Protein AF-A0A016SMK3-F1 (afdb_monomer_lite)

Foldseek 3Di:
DDDDDPDPPDDDDDDPDVVVVQVVCVVQDDDFDDDPPQWGDDDLWKIKGWDDPPCVVVVVLVVLLPDPVCPPVDWHWDDWDADPNTIITITTDPQSPDPGSLQDKDWDKAFFLADDDPVLPPPFDKDLVLLVVLCVVPVVPDDPVCVVVSIDGPRSSRVSVSVVACCNPPRMGTPGIDHRDPPPPDPDDDDDDDDDPDPDDPPPDDDD

pLDDT: mean 77.63, std 23.67, range [22.92, 97.19]

Secondary structure (DSSP, 8-state):
---------S--S--SSHHHHHHHHHHT----SS-TTSEEE-SSSEEEEEPPSS-HHHHHHHHHHT-GGGTTTSPPEEEEEEETTEEEEEEE-TTTTSS-GGG--EEEEEE-S--S-GGGTT---EEHHHHHHHHHH-SS-S-HHHHHHT-EEHHHHHHHHHHTSTHHHHSEEEEEEE--------SS--------------------

Sequence (208 aa):
MFCFQVSVETMAITALPMDVWL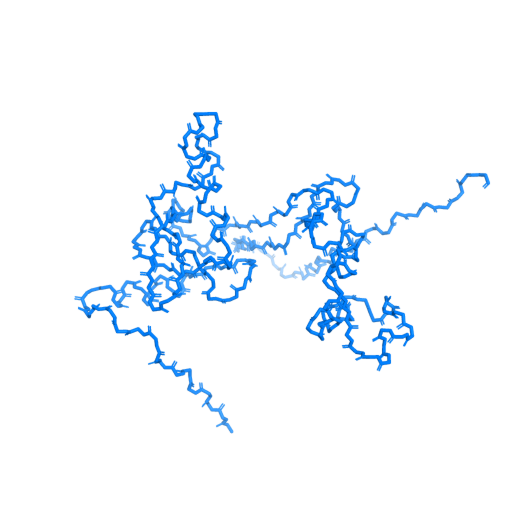KERLKKWVQLSGHEGSIVPASTCTLYKKQAGNCSEARAYEAISRDPYLTGFTPRYFKQLQKNDECFIEIEDLLQQFADPTKTSIMDIKMGTRTFLESEVSNTKRRKDLYDKMTAIDPDEPTPEERACGEITKLRYMQFRERESSSAELGFRIEAAKVSLVYMDFPYSQSSLHYTITPTRSAASHLQ

Structure (mmCIF, N/CA/C/O backbone):
data_AF-A0A016SMK3-F1
#
_entry.id   AF-A0A016SMK3-F1
#
loop_
_atom_site.group_PDB
_atom_site.id
_atom_site.type_symbol
_atom_site.label_atom_id
_atom_site.label_alt_id
_atom_site.label_comp_id
_atom_site.label_asym_id
_atom_site.label_entity_id
_atom_site.label_seq_id
_atom_site.pdbx_PDB_ins_code
_atom_site.Cartn_x
_atom_site.Cartn_y
_atom_site.Cartn_z
_atom_site.occupancy
_atom_site.B_iso_or_equiv
_atom_site.auth_seq_id
_atom_site.auth_comp_id
_atom_site.auth_asym_id
_atom_site.auth_atom_id
_atom_site.pdbx_PDB_model_num
ATOM 1 N N . MET A 1 1 ? 29.221 15.939 14.707 1.00 33.09 1 MET A N 1
ATOM 2 C CA . MET A 1 1 ? 28.063 15.399 15.447 1.00 33.09 1 MET A CA 1
ATOM 3 C C . MET A 1 1 ? 26.862 16.264 15.094 1.00 33.09 1 MET A C 1
ATOM 5 O O . MET A 1 1 ? 26.631 17.274 15.739 1.00 33.09 1 MET A O 1
ATOM 9 N N . PHE A 1 2 ? 26.200 15.957 13.977 1.00 22.92 2 PHE A N 1
ATOM 10 C CA . PHE A 1 2 ? 25.043 16.717 13.503 1.00 22.92 2 PHE A CA 1
ATOM 11 C C . PHE A 1 2 ? 23.780 16.037 14.027 1.00 22.92 2 PHE A C 1
ATOM 13 O O . PHE A 1 2 ? 23.411 14.960 13.571 1.00 22.92 2 PHE A O 1
ATOM 20 N N . CYS A 1 3 ? 23.172 16.650 15.040 1.00 25.22 3 CYS A N 1
ATOM 21 C CA . CYS A 1 3 ? 21.829 16.324 15.495 1.00 25.22 3 CYS A CA 1
ATOM 22 C C . CYS A 1 3 ? 20.857 16.998 14.520 1.00 25.22 3 CYS A C 1
ATOM 24 O O . CYS A 1 3 ? 20.755 18.224 14.504 1.00 25.22 3 CYS A O 1
ATOM 26 N N . PHE A 1 4 ? 20.204 16.221 13.657 1.00 25.12 4 PHE A N 1
ATOM 27 C CA . PHE A 1 4 ? 19.115 16.735 12.832 1.00 25.12 4 PHE A CA 1
ATOM 28 C C . PHE A 1 4 ? 17.903 16.984 13.736 1.00 25.12 4 PHE A C 1
ATOM 30 O O . PHE A 1 4 ? 17.275 16.046 14.224 1.00 25.12 4 PHE A O 1
ATOM 37 N N . GLN A 1 5 ? 17.584 18.258 13.970 1.00 29.47 5 GLN A N 1
ATOM 38 C CA . GLN A 1 5 ? 16.278 18.665 14.479 1.00 29.47 5 GLN A CA 1
ATOM 39 C C . GLN A 1 5 ? 15.223 18.307 13.431 1.00 29.47 5 GLN A C 1
ATOM 41 O O . GLN A 1 5 ? 15.220 18.850 12.328 1.00 29.47 5 GLN A O 1
ATOM 46 N N . VAL A 1 6 ? 14.315 17.399 13.783 1.00 32.62 6 VAL A N 1
ATOM 47 C CA . VAL A 1 6 ? 13.062 17.217 13.048 1.00 32.62 6 VAL A CA 1
ATOM 48 C C . VAL A 1 6 ? 12.222 18.468 13.303 1.00 32.62 6 VAL A C 1
ATOM 50 O O . VAL A 1 6 ? 11.849 18.744 14.444 1.00 32.62 6 VAL A O 1
ATOM 53 N N . SER A 1 7 ? 11.999 19.263 12.255 1.00 29.77 7 SER A N 1
ATOM 54 C CA . SER A 1 7 ? 11.219 20.499 12.326 1.00 29.77 7 SER A CA 1
ATOM 55 C C . SER A 1 7 ? 9.761 20.183 12.660 1.00 29.77 7 SER A C 1
ATOM 57 O O . SER A 1 7 ? 9.084 19.449 11.939 1.00 29.77 7 SER A O 1
ATOM 59 N N . VAL A 1 8 ? 9.291 20.724 13.781 1.00 42.12 8 VAL A N 1
ATOM 60 C CA . VAL A 1 8 ? 7.923 20.589 14.285 1.00 42.12 8 VAL A CA 1
ATOM 61 C C . VAL A 1 8 ? 7.077 21.708 13.677 1.00 42.12 8 VAL A C 1
ATOM 63 O O . VAL A 1 8 ? 6.700 22.649 14.361 1.00 42.12 8 VAL A O 1
ATOM 66 N N . GLU A 1 9 ? 6.785 21.639 12.380 1.00 40.78 9 GLU A N 1
ATOM 67 C CA . GLU A 1 9 ? 5.897 22.607 11.716 1.00 40.78 9 GLU A CA 1
ATOM 68 C C . GLU A 1 9 ? 4.865 21.903 10.828 1.00 40.78 9 GLU A C 1
ATOM 70 O O . GLU A 1 9 ? 4.882 22.004 9.606 1.00 40.78 9 GLU A O 1
ATOM 75 N N . THR A 1 10 ? 3.924 21.173 11.442 1.00 38.66 10 THR A N 1
ATOM 76 C CA . THR A 1 10 ? 2.589 20.956 10.830 1.00 38.66 10 THR A CA 1
ATOM 77 C C . THR A 1 10 ? 1.451 20.668 11.825 1.00 38.66 10 THR A C 1
ATOM 79 O O . THR A 1 10 ? 0.376 20.225 11.424 1.00 38.66 10 THR A O 1
ATOM 82 N N . MET A 1 11 ? 1.603 20.929 13.127 1.00 39.47 11 MET A N 1
ATOM 83 C CA . MET A 1 11 ? 0.539 20.636 14.100 1.00 39.47 11 MET A CA 1
ATOM 84 C C . MET A 1 11 ? 0.185 21.836 14.969 1.00 39.47 11 MET A C 1
ATOM 86 O O . MET A 1 11 ? 0.632 21.965 16.100 1.00 39.47 11 MET A O 1
ATOM 90 N N . ALA A 1 12 ? -0.701 22.680 14.448 1.00 44.03 12 ALA A N 1
ATOM 91 C CA . ALA A 1 12 ? -1.487 23.599 15.259 1.00 44.03 12 ALA A CA 1
ATOM 92 C C . ALA A 1 12 ? -2.958 23.165 15.231 1.00 44.03 12 ALA A C 1
ATOM 94 O O . ALA A 1 12 ? -3.772 23.798 14.571 1.00 44.03 12 ALA A O 1
ATOM 95 N N . ILE A 1 13 ? -3.303 22.063 15.910 1.00 43.50 13 ILE A N 1
ATOM 96 C CA . ILE A 1 13 ? -4.690 21.793 16.322 1.00 43.50 13 ILE A CA 1
ATOM 97 C C . ILE A 1 13 ? -4.683 21.237 17.754 1.00 43.50 13 ILE A C 1
ATOM 99 O O . ILE A 1 13 ? -4.238 20.122 18.000 1.00 43.50 13 ILE A O 1
ATOM 103 N N . THR A 1 14 ? -5.212 22.058 18.667 1.00 36.91 14 THR A N 1
ATOM 104 C CA . THR A 1 14 ? -5.715 21.753 20.023 1.00 36.91 14 THR A CA 1
ATOM 105 C C . THR A 1 14 ? -4.727 21.170 21.038 1.00 36.91 14 THR A C 1
ATOM 107 O O . THR A 1 14 ? -4.454 19.974 21.093 1.00 36.91 14 THR A O 1
ATOM 110 N N . ALA A 1 15 ? -4.253 22.052 21.915 1.00 46.41 15 ALA A N 1
ATOM 111 C CA . ALA A 1 15 ? -3.381 21.745 23.031 1.00 46.41 15 ALA A CA 1
ATOM 112 C C . ALA A 1 15 ? -4.148 21.041 24.181 1.00 46.41 15 ALA A C 1
ATOM 114 O O . ALA A 1 15 ? -5.186 21.528 24.623 1.00 46.41 15 ALA A O 1
ATOM 115 N N . LEU A 1 16 ? -3.553 19.945 24.687 1.00 47.56 16 LEU A N 1
ATOM 116 C CA . LEU A 1 16 ? -3.640 19.437 26.074 1.00 47.56 16 LEU A CA 1
ATOM 117 C C . LEU A 1 16 ? -4.966 18.747 26.483 1.00 47.56 16 LEU A C 1
ATOM 119 O O . LEU A 1 16 ? -5.693 19.297 27.306 1.00 47.56 16 LEU A O 1
ATOM 123 N N . PRO A 1 17 ? -5.340 17.571 25.921 1.00 50.22 17 PRO A N 1
ATOM 124 C CA . PRO A 1 17 ? -4.809 16.250 26.335 1.00 50.22 17 PRO A CA 1
ATOM 125 C C . PRO A 1 17 ? -4.459 15.310 25.161 1.00 50.22 17 PRO A C 1
ATOM 127 O O . PRO A 1 17 ? -3.876 14.243 25.366 1.00 50.22 17 PRO A O 1
ATOM 130 N N . MET A 1 18 ? -4.778 15.713 23.926 1.00 51.66 18 MET A N 1
ATOM 131 C CA . MET A 1 18 ? -4.438 14.958 22.718 1.00 51.66 18 MET A CA 1
ATOM 132 C C . MET A 1 18 ? -2.929 14.863 22.506 1.00 51.66 18 MET A C 1
ATOM 134 O O . MET A 1 18 ? -2.471 13.862 21.986 1.00 51.66 18 MET A O 1
ATOM 138 N N . ASP A 1 19 ? -2.150 15.849 22.950 1.00 63.59 19 ASP A N 1
ATOM 139 C CA . ASP A 1 19 ? -0.714 15.904 22.664 1.00 63.59 19 ASP A CA 1
ATOM 140 C C . ASP A 1 19 ? 0.086 14.810 23.404 1.00 63.59 19 ASP A C 1
ATOM 142 O O . ASP A 1 19 ? 0.967 14.176 22.829 1.00 63.59 19 ASP A O 1
ATOM 146 N N . VAL A 1 20 ? -0.267 14.501 24.660 1.00 69.00 20 VAL A N 1
ATOM 147 C CA . VAL A 1 20 ? 0.368 13.402 25.416 1.00 69.00 20 VAL A CA 1
ATOM 148 C C . VAL A 1 20 ? -0.069 12.047 24.865 1.00 69.00 20 VAL A C 1
ATOM 150 O O . VAL A 1 20 ? 0.771 11.184 24.612 1.00 69.00 20 VAL A O 1
ATOM 153 N N . TRP A 1 21 ? -1.373 11.871 24.627 1.00 76.12 21 TRP A N 1
ATOM 154 C CA . TRP A 1 21 ? -1.904 10.643 24.036 1.00 76.12 21 TRP A CA 1
ATOM 155 C C . TRP A 1 21 ? -1.310 10.379 22.647 1.00 76.12 21 TRP A C 1
ATOM 157 O O . TRP A 1 21 ? -0.865 9.268 22.372 1.00 76.12 21 TRP A O 1
ATOM 167 N N . LEU A 1 22 ? -1.244 11.402 21.795 1.00 73.69 22 LEU A N 1
ATOM 168 C CA . LEU A 1 22 ? -0.712 11.305 20.441 1.00 73.69 22 LEU A CA 1
ATOM 169 C C . LEU A 1 22 ? 0.778 10.970 20.474 1.00 73.69 22 LEU A C 1
ATOM 171 O O . LEU A 1 22 ? 1.206 10.084 19.743 1.00 73.69 22 LEU A O 1
ATOM 175 N N . LYS A 1 23 ? 1.559 11.591 21.368 1.00 72.94 23 LYS A N 1
ATOM 176 C CA . LYS A 1 23 ? 2.973 11.237 21.578 1.00 72.94 23 LYS A CA 1
ATOM 177 C C . LYS A 1 23 ? 3.139 9.765 21.963 1.00 72.94 23 LYS A C 1
ATOM 179 O O . LYS A 1 23 ? 3.961 9.076 21.366 1.00 72.94 23 LYS A O 1
ATOM 184 N N . GLU A 1 24 ? 2.345 9.253 22.901 1.00 74.94 24 GLU A N 1
ATOM 185 C CA . GLU A 1 24 ? 2.386 7.833 23.286 1.00 74.94 24 GLU A CA 1
ATOM 186 C C . GLU A 1 24 ? 1.902 6.897 22.167 1.00 74.94 24 GLU A C 1
ATOM 188 O O . GLU A 1 24 ? 2.479 5.827 21.948 1.00 74.94 24 GLU A O 1
ATOM 193 N N . ARG A 1 25 ? 0.880 7.300 21.407 1.00 74.44 25 ARG A N 1
ATOM 194 C CA . ARG A 1 25 ? 0.358 6.529 20.271 1.00 74.44 25 ARG A CA 1
ATOM 195 C C . ARG A 1 25 ? 1.360 6.468 19.123 1.00 74.44 25 ARG A C 1
ATOM 197 O O . ARG A 1 25 ? 1.502 5.399 18.530 1.00 74.44 25 ARG A O 1
ATOM 204 N N . LEU A 1 26 ? 2.058 7.571 18.845 1.00 74.88 26 LEU A N 1
ATOM 205 C CA . LEU A 1 26 ? 3.106 7.669 17.828 1.00 74.88 26 LEU A CA 1
ATOM 206 C C . LEU A 1 26 ? 4.330 6.819 18.188 1.00 74.88 26 LEU A C 1
ATOM 208 O O . LEU A 1 26 ? 4.891 6.179 17.306 1.00 74.88 26 LEU A O 1
ATOM 212 N N . LYS A 1 27 ? 4.691 6.702 19.474 1.00 73.31 27 LYS A N 1
ATOM 213 C CA . LYS A 1 27 ? 5.752 5.772 19.920 1.00 73.31 27 LYS A CA 1
ATOM 214 C C . LYS A 1 27 ? 5.438 4.308 19.603 1.00 73.31 27 LYS A C 1
ATOM 216 O O . LYS A 1 27 ? 6.346 3.522 19.358 1.00 73.31 27 LYS A O 1
ATOM 221 N N . LYS A 1 28 ? 4.156 3.934 19.634 1.00 72.44 28 LYS A N 1
ATOM 222 C CA . LYS A 1 28 ? 3.668 2.577 19.332 1.00 72.44 28 LYS A CA 1
ATOM 223 C C . LYS A 1 28 ? 3.138 2.446 17.902 1.00 72.44 28 LYS A C 1
ATOM 225 O O . LYS A 1 28 ? 2.517 1.435 17.572 1.00 72.44 28 LYS A O 1
ATOM 230 N N . TRP A 1 29 ? 3.306 3.479 17.077 1.00 76.62 29 TRP A N 1
ATOM 231 C CA . TRP A 1 29 ? 2.776 3.507 15.723 1.00 76.62 29 TRP A CA 1
ATOM 232 C C . TRP A 1 29 ? 3.522 2.518 14.839 1.00 76.62 29 TRP A C 1
ATOM 234 O O . TRP A 1 29 ? 4.744 2.400 14.895 1.00 76.62 29 TRP A O 1
ATOM 244 N N . VAL A 1 30 ? 2.763 1.796 14.023 1.00 77.06 30 VAL A N 1
ATOM 245 C CA . VAL A 1 30 ? 3.305 0.854 13.054 1.00 77.06 30 VAL A CA 1
ATOM 246 C C . VAL A 1 30 ? 2.585 1.101 11.745 1.00 77.06 30 VAL A C 1
ATOM 248 O O . VAL A 1 30 ? 1.371 0.945 11.660 1.00 77.06 30 VAL A O 1
ATOM 251 N N . GLN A 1 31 ? 3.354 1.450 10.724 1.00 83.12 31 GLN A N 1
ATOM 252 C CA . GLN A 1 31 ? 2.913 1.455 9.342 1.00 83.12 31 GLN A CA 1
ATOM 253 C C . GLN A 1 31 ? 3.845 0.510 8.586 1.00 83.12 31 GLN A C 1
ATOM 255 O O . GLN A 1 31 ? 5.041 0.769 8.493 1.00 83.12 31 GLN A O 1
ATOM 260 N N . LEU A 1 32 ? 3.311 -0.617 8.111 1.00 82.12 32 LEU A N 1
ATOM 261 C CA . LEU A 1 32 ? 4.122 -1.630 7.431 1.00 82.12 32 LEU A CA 1
ATOM 262 C C . LEU A 1 32 ? 4.440 -1.262 5.983 1.00 82.12 32 LEU A C 1
ATOM 264 O O . LEU A 1 32 ? 5.518 -1.573 5.489 1.00 82.12 32 LEU A O 1
ATOM 268 N N . SER A 1 33 ? 3.482 -0.637 5.301 1.00 81.62 33 SER A N 1
ATOM 269 C CA . SER A 1 33 ? 3.550 -0.352 3.874 1.00 81.62 33 SER A CA 1
ATOM 270 C C . SER A 1 33 ? 2.970 1.030 3.554 1.00 81.62 33 SER A C 1
ATOM 272 O O . SER A 1 33 ? 2.419 1.729 4.411 1.00 81.62 33 SER A O 1
ATOM 274 N N . GLY A 1 34 ? 3.090 1.433 2.291 1.00 80.81 34 GLY A N 1
ATOM 275 C CA . GLY A 1 34 ? 2.617 2.726 1.812 1.00 80.81 34 GLY A CA 1
ATOM 276 C C . GLY A 1 34 ? 3.617 3.855 2.052 1.00 80.81 34 GLY A C 1
ATOM 277 O O . GLY A 1 34 ? 4.728 3.652 2.534 1.00 80.81 34 GLY A O 1
ATOM 278 N N . HIS A 1 35 ? 3.229 5.063 1.654 1.00 77.44 35 HIS A N 1
ATOM 279 C CA . HIS A 1 35 ? 4.084 6.235 1.801 1.00 77.44 35 HIS A CA 1
ATOM 280 C C . HIS A 1 35 ? 4.083 6.728 3.248 1.00 77.44 35 HIS A C 1
ATOM 282 O O . HIS A 1 35 ? 3.029 6.794 3.889 1.00 77.44 35 HIS A O 1
ATOM 288 N N . GLU A 1 36 ? 5.258 7.089 3.752 1.00 75.56 36 GLU A N 1
ATOM 289 C CA . GLU A 1 36 ? 5.404 7.690 5.073 1.00 75.56 36 GLU A CA 1
ATOM 290 C C . GLU A 1 36 ? 4.538 8.955 5.192 1.00 75.56 36 GLU A C 1
ATOM 292 O O . GLU A 1 36 ? 4.397 9.722 4.237 1.00 75.56 36 GLU A O 1
ATOM 297 N N . GLY A 1 37 ? 3.884 9.127 6.342 1.00 79.06 37 GLY A N 1
ATOM 298 C CA . GLY A 1 37 ? 2.991 10.262 6.600 1.00 79.06 37 GLY A CA 1
ATOM 299 C C . GLY A 1 37 ? 1.643 10.214 5.869 1.00 79.06 37 GLY A C 1
ATOM 300 O O . GLY A 1 37 ? 0.852 11.146 5.998 1.00 79.06 37 GLY A O 1
ATOM 301 N N . SER A 1 38 ? 1.338 9.147 5.118 1.00 84.88 38 SER A N 1
ATOM 302 C CA . SER A 1 38 ? 0.029 9.002 4.458 1.00 84.88 38 SER A CA 1
ATOM 303 C C . SER A 1 38 ? -1.097 8.594 5.407 1.00 84.88 38 SER A C 1
ATOM 305 O O . SER A 1 38 ? -2.263 8.799 5.078 1.00 84.88 38 SER A O 1
ATOM 307 N N . ILE A 1 39 ? -0.777 8.037 6.575 1.00 88.69 39 ILE A N 1
ATOM 308 C CA . ILE A 1 39 ? -1.749 7.656 7.599 1.00 88.69 39 ILE A CA 1
ATOM 309 C C . ILE A 1 39 ? -1.316 8.283 8.918 1.00 88.69 39 ILE A C 1
ATOM 311 O O . ILE A 1 39 ? -0.165 8.135 9.328 1.00 88.69 39 ILE A O 1
ATOM 315 N N . VAL A 1 40 ? -2.237 8.973 9.584 1.00 87.00 40 VAL A N 1
ATOM 316 C CA . VAL A 1 40 ? -1.997 9.618 10.877 1.00 87.00 40 VAL A CA 1
ATOM 317 C C . VAL A 1 40 ? -3.121 9.286 11.862 1.00 87.00 40 VAL A C 1
ATOM 319 O O . VAL A 1 40 ? -4.278 9.187 11.449 1.00 87.00 40 VAL A O 1
ATOM 322 N N . PRO A 1 41 ? -2.829 9.119 13.163 1.00 88.00 41 PRO A N 1
ATOM 323 C CA . PRO A 1 41 ? -3.871 8.949 14.172 1.00 88.00 41 PRO A CA 1
ATOM 324 C C . PRO A 1 41 ? -4.816 10.157 14.213 1.00 88.00 41 PRO A C 1
ATOM 326 O O . PRO A 1 41 ? -4.359 11.301 14.239 1.00 88.00 41 PRO A O 1
ATOM 329 N N . ALA A 1 42 ? -6.125 9.901 14.235 1.00 87.75 42 ALA A N 1
ATOM 330 C CA . ALA A 1 42 ? -7.162 10.930 14.336 1.00 87.75 42 ALA A CA 1
ATOM 331 C C . ALA A 1 42 ? -7.789 10.971 15.734 1.00 87.75 42 ALA A C 1
ATOM 333 O O . ALA A 1 42 ? -7.988 12.045 16.300 1.00 87.75 42 ALA A O 1
ATOM 334 N N . SER A 1 43 ? -8.073 9.798 16.300 1.00 86.38 43 SER A N 1
ATOM 335 C CA . SER A 1 43 ? -8.609 9.619 17.650 1.00 86.38 43 SER A CA 1
ATOM 336 C C . SER A 1 43 ? -8.106 8.306 18.256 1.00 86.38 43 SER A C 1
ATOM 338 O O . SER A 1 43 ? -7.325 7.585 17.635 1.00 86.38 43 SER A O 1
ATOM 340 N N . THR A 1 44 ? -8.584 7.953 19.453 1.00 81.44 44 THR A N 1
ATOM 341 C CA . THR A 1 44 ? -8.309 6.648 20.079 1.00 81.44 44 THR A CA 1
ATOM 342 C C . THR A 1 44 ? -8.727 5.459 19.219 1.00 81.44 44 THR A C 1
ATOM 344 O O . THR A 1 44 ? -8.168 4.382 19.400 1.00 81.44 44 THR A O 1
ATOM 347 N N . CYS A 1 45 ? -9.687 5.656 18.309 1.00 87.25 45 CYS A N 1
ATOM 348 C CA . CYS A 1 45 ? -10.309 4.584 17.536 1.00 87.25 45 CYS A CA 1
ATOM 349 C C . CYS A 1 45 ? -10.236 4.769 16.018 1.00 87.25 45 CYS A C 1
ATOM 351 O O . CYS A 1 45 ? -10.688 3.897 15.273 1.00 87.25 45 CYS A O 1
ATOM 353 N N . THR A 1 46 ? -9.730 5.909 15.546 1.00 92.62 46 THR A N 1
ATOM 354 C CA . THR A 1 46 ? -9.785 6.278 14.128 1.00 92.62 46 THR A CA 1
ATOM 355 C C . THR A 1 46 ? -8.467 6.845 13.623 1.00 92.62 46 THR A C 1
ATOM 357 O O . THR A 1 46 ? -7.667 7.421 14.368 1.00 92.62 46 THR A O 1
ATOM 360 N N . LEU A 1 47 ? -8.258 6.685 12.321 1.00 93.25 47 LEU A N 1
ATOM 361 C CA . LEU A 1 47 ? -7.091 7.126 11.570 1.00 93.25 47 LEU A CA 1
ATOM 362 C C . LEU A 1 47 ? -7.536 8.041 10.433 1.00 93.25 47 LEU A C 1
ATOM 364 O O . LEU A 1 47 ? -8.544 7.776 9.777 1.00 93.25 47 LEU A O 1
ATOM 368 N N . TYR A 1 48 ? -6.742 9.069 10.146 1.00 92.62 48 TYR A N 1
ATOM 369 C CA . TYR A 1 48 ? -6.834 9.803 8.894 1.00 92.62 48 TYR A CA 1
ATOM 370 C C . TYR A 1 48 ? -5.878 9.204 7.880 1.00 92.62 48 TYR A C 1
ATOM 372 O O . TYR A 1 48 ? -4.666 9.180 8.089 1.00 92.62 48 TYR A O 1
ATOM 380 N N . LYS A 1 49 ? -6.425 8.765 6.750 1.00 92.75 49 LYS A N 1
ATOM 381 C CA . LYS A 1 49 ? -5.652 8.350 5.585 1.00 92.75 49 LYS A CA 1
ATOM 382 C C . LYS A 1 49 ? -5.743 9.420 4.508 1.00 92.75 49 LYS A C 1
ATOM 384 O O . LYS A 1 49 ? -6.833 9.758 4.049 1.00 92.75 49 LYS A O 1
ATOM 389 N N . LYS A 1 50 ? -4.593 9.956 4.115 1.00 91.38 50 LYS A N 1
ATOM 390 C CA . LYS A 1 50 ? -4.456 10.931 3.037 1.00 91.38 50 LYS A CA 1
ATOM 391 C C . LYS A 1 50 ? -4.799 10.282 1.706 1.00 91.38 50 LYS A C 1
ATOM 393 O O . LYS A 1 50 ? -4.308 9.203 1.381 1.00 91.38 50 LYS A O 1
ATOM 398 N N . GLN A 1 51 ? -5.612 10.968 0.920 1.00 88.06 51 GLN A N 1
ATOM 399 C CA . GLN A 1 51 ? -5.989 10.517 -0.406 1.00 88.06 51 GLN A CA 1
ATOM 400 C C . GLN A 1 51 ? -4.999 11.006 -1.455 1.00 88.06 51 GLN A C 1
ATOM 402 O O . GLN A 1 51 ? -4.581 12.163 -1.457 1.00 88.06 51 GLN A O 1
ATOM 407 N N . ALA A 1 52 ? -4.668 10.127 -2.396 1.00 75.50 52 ALA A N 1
ATOM 408 C CA . ALA A 1 52 ? -3.935 10.507 -3.591 1.00 75.50 52 ALA A CA 1
ATOM 409 C C . ALA A 1 52 ? -4.919 10.921 -4.699 1.00 75.50 52 ALA A C 1
ATOM 411 O O . ALA A 1 52 ? -5.711 10.109 -5.176 1.00 75.50 52 ALA A O 1
ATOM 412 N N . GLY A 1 53 ? -4.852 12.180 -5.139 1.00 72.88 53 GLY A N 1
ATOM 413 C CA . GLY A 1 53 ? -5.553 12.661 -6.333 1.00 72.88 53 GLY A CA 1
ATOM 414 C C . GLY A 1 53 ? -7.086 12.588 -6.262 1.00 72.88 53 GLY A C 1
ATOM 415 O O . GLY A 1 53 ? -7.708 13.159 -5.372 1.00 72.88 53 GLY A O 1
ATOM 416 N N . ASN A 1 54 ? -7.701 11.915 -7.243 1.00 68.69 54 ASN A N 1
ATOM 417 C CA . ASN A 1 54 ? -9.127 11.977 -7.620 1.00 68.69 54 ASN A CA 1
ATOM 418 C C . ASN A 1 54 ? -10.151 11.394 -6.613 1.00 68.69 54 ASN A C 1
ATOM 420 O O . ASN A 1 54 ? -11.266 11.029 -7.012 1.00 68.69 54 ASN A O 1
ATOM 424 N N . CYS A 1 55 ? -9.780 11.264 -5.336 1.00 71.00 55 CYS A N 1
ATOM 425 C CA . CYS A 1 55 ? -10.638 10.798 -4.241 1.00 71.00 55 CYS A CA 1
ATOM 426 C C . CYS A 1 55 ? -11.330 9.445 -4.520 1.00 71.00 55 CYS A C 1
ATOM 428 O O . CYS A 1 55 ? -12.409 9.167 -3.998 1.00 71.00 55 CYS A O 1
ATOM 430 N N . SER A 1 56 ? -10.747 8.602 -5.381 1.00 83.88 56 SER A N 1
ATOM 431 C CA . SER A 1 56 ? -11.311 7.290 -5.741 1.00 83.88 56 SER A CA 1
ATOM 432 C C . SER A 1 56 ? -11.431 6.364 -4.532 1.00 83.88 56 SER A C 1
ATOM 434 O O . SER A 1 56 ? -12.393 5.609 -4.430 1.00 83.88 56 SER A O 1
ATOM 436 N N . GLU A 1 57 ? -10.510 6.485 -3.577 1.00 91.56 57 GLU A N 1
ATOM 437 C CA . GLU A 1 57 ? -10.514 5.679 -2.361 1.00 91.56 57 GLU A CA 1
ATOM 438 C C . GLU A 1 57 ? -11.723 5.968 -1.451 1.00 91.56 57 GLU A C 1
ATOM 440 O O . GLU A 1 57 ? -12.348 5.024 -0.984 1.00 91.56 57 GLU A O 1
ATOM 445 N N . ALA A 1 58 ? -12.125 7.233 -1.251 1.00 92.44 58 ALA A N 1
ATOM 446 C CA . ALA A 1 58 ? -13.328 7.553 -0.457 1.00 92.44 58 ALA A CA 1
ATOM 447 C C . ALA A 1 58 ? -14.574 6.909 -1.057 1.00 92.44 58 ALA A C 1
ATOM 449 O O . ALA A 1 58 ? -15.346 6.285 -0.339 1.00 92.44 58 ALA A O 1
ATOM 450 N N . ARG A 1 59 ? -14.735 7.030 -2.380 1.00 92.88 59 ARG A N 1
ATOM 451 C CA . ARG A 1 59 ? -15.870 6.440 -3.096 1.00 92.88 59 ARG A CA 1
ATOM 452 C C . ARG A 1 59 ? -15.893 4.919 -2.961 1.00 92.88 59 ARG A C 1
ATOM 454 O O . ARG A 1 59 ? -16.963 4.348 -2.788 1.00 92.88 59 ARG A O 1
ATOM 461 N N . ALA A 1 60 ? -14.728 4.272 -3.004 1.00 93.81 60 ALA A N 1
ATOM 462 C CA . ALA A 1 60 ? -14.625 2.836 -2.775 1.00 93.81 60 ALA A CA 1
ATOM 463 C C . ALA A 1 60 ? -15.056 2.461 -1.348 1.00 93.81 60 ALA A C 1
ATOM 465 O O . ALA A 1 60 ? -15.901 1.588 -1.186 1.00 93.81 60 ALA A O 1
ATOM 466 N N . TYR A 1 61 ? -14.548 3.154 -0.326 1.00 94.88 61 TYR A N 1
ATOM 467 C CA . TYR A 1 61 ? -14.940 2.909 1.066 1.00 94.88 61 TYR A CA 1
ATOM 468 C C . TYR A 1 61 ? -16.427 3.169 1.329 1.00 94.88 61 TYR A C 1
ATOM 470 O O . TYR A 1 61 ? -17.050 2.415 2.070 1.00 94.88 61 TYR A O 1
ATOM 478 N N . GLU A 1 62 ? -17.004 4.202 0.716 1.00 94.06 62 GLU A N 1
ATOM 479 C CA . GLU A 1 62 ? -18.432 4.501 0.823 1.00 94.06 62 GLU A CA 1
ATOM 480 C C . GLU A 1 62 ? -19.303 3.432 0.148 1.00 94.06 62 GLU A C 1
ATOM 482 O O . GLU A 1 62 ? -20.366 3.088 0.660 1.00 94.06 62 GLU A O 1
ATOM 487 N N . ALA A 1 63 ? -18.868 2.883 -0.988 1.00 95.19 63 ALA A N 1
ATOM 488 C CA . ALA A 1 63 ? -19.570 1.778 -1.635 1.00 95.19 63 ALA A CA 1
ATOM 489 C C . ALA A 1 63 ? -19.468 0.487 -0.807 1.00 95.19 63 ALA A C 1
ATOM 491 O O . ALA A 1 63 ? -20.478 -0.171 -0.572 1.00 95.19 63 ALA A O 1
ATOM 492 N N . ILE A 1 64 ? -18.267 0.166 -0.316 1.00 95.69 64 ILE A N 1
ATOM 493 C CA . ILE A 1 64 ? -17.998 -1.012 0.518 1.00 95.69 64 ILE A CA 1
ATOM 494 C C . ILE A 1 64 ? -18.797 -0.959 1.823 1.00 95.69 64 ILE A C 1
ATOM 496 O O . ILE A 1 64 ? -19.369 -1.965 2.226 1.00 95.69 64 ILE A O 1
ATOM 500 N N . SER A 1 65 ? -18.883 0.203 2.478 1.00 94.31 65 SER A N 1
ATOM 501 C CA . SER A 1 65 ? -19.603 0.337 3.753 1.00 94.31 65 SER A CA 1
ATOM 502 C C . SER A 1 65 ? -21.116 0.149 3.629 1.00 94.31 65 SER A C 1
ATOM 504 O O . SER A 1 65 ? -21.785 -0.100 4.631 1.00 94.31 65 SER A O 1
ATOM 506 N N . ARG A 1 66 ? -21.658 0.260 2.411 1.00 94.56 66 ARG A N 1
ATOM 507 C CA . ARG A 1 66 ? -23.067 -0.001 2.094 1.00 94.56 66 ARG A CA 1
ATOM 508 C C . ARG A 1 66 ? -23.322 -1.452 1.682 1.00 94.56 66 ARG A C 1
ATOM 510 O O . ARG A 1 66 ? -24.485 -1.829 1.557 1.00 94.56 66 ARG A O 1
ATOM 517 N N . ASP A 1 67 ? -22.276 -2.250 1.469 1.00 95.88 67 ASP A N 1
ATOM 518 C CA . ASP A 1 67 ? -22.397 -3.663 1.120 1.00 95.88 67 ASP A CA 1
ATOM 519 C C . ASP A 1 67 ? -22.493 -4.528 2.397 1.00 95.88 67 ASP A C 1
ATOM 521 O O . ASP A 1 67 ? -21.516 -4.654 3.148 1.00 95.88 67 ASP A O 1
ATOM 525 N N . PRO A 1 68 ? -23.652 -5.158 2.671 1.00 94.62 68 PRO A N 1
ATOM 526 C CA . PRO A 1 68 ? -23.824 -5.979 3.864 1.00 94.62 68 PRO A CA 1
ATOM 527 C C . PRO A 1 68 ? -22.921 -7.221 3.874 1.00 94.62 68 PRO A C 1
ATOM 529 O O . PRO A 1 68 ? -22.579 -7.701 4.953 1.00 94.62 68 PRO A O 1
ATOM 532 N N . TYR A 1 69 ? -22.488 -7.729 2.715 1.00 96.06 69 TYR A N 1
ATOM 533 C CA . TYR A 1 69 ? -21.635 -8.920 2.627 1.00 96.06 69 TYR A CA 1
ATOM 534 C C . TYR A 1 69 ? -20.164 -8.632 2.937 1.00 96.06 69 TYR A C 1
ATOM 536 O O . TYR A 1 69 ? -19.425 -9.548 3.295 1.00 96.06 69 TYR A O 1
ATOM 544 N N . LEU A 1 70 ? -19.735 -7.372 2.834 1.00 93.88 70 LEU A N 1
ATOM 545 C CA . LEU A 1 70 ? -18.372 -6.942 3.170 1.00 93.88 70 LEU A CA 1
ATOM 546 C C . LEU A 1 70 ? -18.242 -6.452 4.619 1.00 93.88 70 LEU A C 1
ATOM 548 O O . LEU A 1 70 ? -17.141 -6.146 5.087 1.00 93.88 70 LEU A O 1
ATOM 552 N N . THR A 1 71 ? -19.353 -6.414 5.357 1.00 90.25 71 THR A N 1
ATOM 553 C CA . THR A 1 71 ? -19.366 -6.007 6.762 1.00 90.25 71 THR A CA 1
ATOM 554 C C . THR A 1 71 ? -18.480 -6.936 7.596 1.00 90.25 71 THR A C 1
ATOM 556 O O . THR A 1 71 ? -18.649 -8.151 7.590 1.00 90.25 71 THR A O 1
ATOM 559 N N . GLY A 1 72 ? -17.522 -6.356 8.325 1.00 90.06 72 GLY A N 1
ATOM 560 C CA . GLY A 1 72 ? -16.558 -7.092 9.154 1.00 90.06 72 GLY A CA 1
ATOM 561 C C . GLY A 1 72 ? -15.260 -7.496 8.443 1.00 90.06 72 GLY A C 1
ATOM 562 O O . GLY A 1 72 ? -14.313 -7.885 9.120 1.00 90.06 72 GLY A O 1
ATOM 563 N N . PHE A 1 73 ? -15.173 -7.352 7.116 1.00 92.94 73 PHE A N 1
ATOM 564 C CA . PHE A 1 73 ? -13.952 -7.642 6.345 1.00 92.94 73 PHE A CA 1
ATOM 565 C C . PHE A 1 73 ? -13.116 -6.398 6.028 1.00 92.94 73 PHE A C 1
ATOM 567 O O . PHE A 1 73 ? -11.949 -6.514 5.656 1.00 92.94 73 PHE A O 1
ATOM 574 N N . THR A 1 74 ? -13.693 -5.206 6.172 1.00 94.00 74 THR A N 1
ATOM 575 C CA . THR A 1 74 ? -13.026 -3.932 5.881 1.00 94.00 74 THR A CA 1
ATOM 576 C C . THR A 1 74 ? -13.087 -2.987 7.080 1.00 94.00 74 THR A C 1
ATOM 578 O O . THR A 1 74 ? -14.078 -3.028 7.814 1.00 94.00 74 THR A O 1
ATOM 581 N N . PRO A 1 75 ? -12.095 -2.091 7.262 1.00 94.62 75 PRO A N 1
ATOM 582 C CA . PRO A 1 75 ? -12.186 -1.035 8.266 1.00 94.62 75 PRO A CA 1
ATOM 583 C C . PRO A 1 75 ? -13.467 -0.224 8.088 1.00 94.62 75 PRO A C 1
ATOM 585 O O . PRO A 1 75 ? -13.836 0.114 6.957 1.00 94.62 75 PRO A O 1
ATOM 588 N N . ARG A 1 76 ? -14.124 0.143 9.191 1.00 94.50 76 ARG A N 1
ATOM 589 C CA . ARG A 1 76 ? -15.277 1.045 9.121 1.00 94.50 76 ARG A CA 1
ATOM 590 C C . ARG A 1 76 ? -14.857 2.391 8.532 1.00 94.50 76 ARG A C 1
ATOM 592 O O . ARG A 1 76 ? -13.920 3.025 9.014 1.00 94.50 76 ARG A O 1
ATOM 599 N N . TYR A 1 77 ? -15.580 2.830 7.509 1.00 95.62 77 TYR A N 1
ATOM 600 C CA . TYR A 1 77 ? -15.471 4.171 6.947 1.00 95.62 77 TYR A CA 1
ATOM 601 C C . TYR A 1 77 ? -16.392 5.134 7.694 1.00 95.62 77 TYR A C 1
ATOM 603 O O . TYR A 1 77 ? -17.566 4.822 7.896 1.00 95.62 77 TYR A O 1
ATOM 611 N N . PHE A 1 78 ? -15.874 6.300 8.086 1.00 94.56 78 PHE A N 1
ATOM 612 C CA . PHE A 1 78 ? -16.651 7.311 8.804 1.00 94.56 78 PHE A CA 1
ATOM 613 C C . PHE A 1 78 ? -17.039 8.480 7.901 1.00 94.56 78 PHE A C 1
ATOM 615 O O . PHE A 1 78 ? -18.220 8.790 7.768 1.00 94.56 78 PHE A O 1
ATOM 622 N N . LYS A 1 79 ? -16.051 9.154 7.304 1.00 93.94 79 LYS A N 1
ATOM 623 C CA . LYS A 1 79 ? -16.271 10.341 6.466 1.00 93.94 79 LYS A CA 1
ATOM 624 C C . LYS A 1 79 ? -15.041 10.700 5.644 1.00 93.94 79 LYS A C 1
ATOM 626 O O . LYS A 1 79 ? -13.918 10.314 5.968 1.00 93.94 79 LYS A O 1
ATOM 631 N N . GLN A 1 80 ? -15.260 11.497 4.605 1.00 93.44 80 GLN A N 1
ATOM 632 C CA . GLN A 1 80 ? -14.213 12.226 3.898 1.00 93.44 80 GLN A CA 1
ATOM 633 C C . GLN A 1 80 ? -14.071 13.630 4.496 1.00 93.44 80 GLN A C 1
ATOM 635 O O . GLN A 1 80 ? -15.049 14.245 4.920 1.00 93.44 80 GLN A O 1
ATOM 640 N N . LEU A 1 81 ? -12.840 14.122 4.552 1.00 91.00 81 LEU A N 1
ATOM 641 C CA . LEU A 1 81 ? -12.455 15.380 5.177 1.00 91.00 81 LEU A CA 1
ATOM 642 C C . LEU A 1 81 ? -11.528 16.146 4.239 1.00 91.00 81 LEU A C 1
ATOM 644 O O . LEU A 1 81 ? -10.726 15.539 3.530 1.00 91.00 81 LEU A O 1
ATOM 648 N N . GLN A 1 82 ? -11.589 17.472 4.291 1.00 89.12 82 GLN A N 1
ATOM 649 C CA . GLN A 1 82 ? -10.639 18.340 3.607 1.00 89.12 82 GLN A CA 1
ATOM 650 C C . GLN A 1 82 ? -9.954 19.244 4.630 1.00 89.12 82 GLN A C 1
ATOM 652 O O . GLN A 1 82 ? -10.617 19.855 5.469 1.00 89.12 82 GLN A O 1
ATOM 657 N N . LYS A 1 83 ? -8.622 19.290 4.598 1.00 82.50 83 LYS A N 1
ATOM 658 C CA . LYS A 1 83 ? -7.800 20.070 5.526 1.00 82.50 83 LYS A CA 1
ATOM 659 C C . LYS A 1 83 ? -6.558 20.569 4.801 1.00 82.50 83 LYS A C 1
ATOM 661 O O . LYS A 1 83 ? -5.828 19.758 4.247 1.00 82.50 83 LYS A O 1
ATOM 666 N N . ASN A 1 84 ? -6.299 21.876 4.857 1.00 82.00 84 ASN A N 1
ATOM 667 C CA . ASN A 1 84 ? -5.140 22.511 4.213 1.00 82.00 84 ASN A CA 1
ATOM 668 C C . ASN A 1 84 ? -5.004 22.124 2.726 1.00 82.00 84 ASN A C 1
ATOM 670 O O . ASN A 1 84 ? -3.932 21.723 2.292 1.00 82.00 84 ASN A O 1
ATOM 674 N N . ASP A 1 85 ? -6.116 22.154 1.984 1.00 82.94 85 ASP A N 1
ATOM 675 C CA . ASP A 1 85 ? -6.219 21.725 0.578 1.00 82.94 85 ASP A CA 1
ATOM 676 C C . ASP A 1 85 ? -5.924 20.238 0.302 1.00 82.94 85 ASP A C 1
ATOM 678 O O . ASP A 1 85 ? -5.953 19.791 -0.845 1.00 82.94 85 ASP A O 1
ATOM 682 N N . GLU A 1 86 ? -5.733 19.429 1.345 1.00 85.75 86 GLU A N 1
ATOM 683 C CA . GLU A 1 86 ? -5.540 17.986 1.243 1.00 85.75 86 GLU A CA 1
ATOM 684 C C . GLU A 1 86 ? -6.811 17.222 1.630 1.00 85.75 86 GLU A C 1
ATOM 686 O O . GLU A 1 86 ? -7.525 17.579 2.572 1.00 85.75 86 GLU A O 1
ATOM 691 N N . CYS A 1 87 ? -7.088 16.136 0.906 1.00 89.56 87 CYS A N 1
ATOM 692 C CA . CYS A 1 87 ? -8.213 15.248 1.181 1.00 89.56 87 CYS A CA 1
ATOM 693 C C . CYS A 1 87 ? -7.775 14.067 2.050 1.00 89.56 87 CYS A C 1
ATOM 695 O O . CYS A 1 87 ? -6.786 13.393 1.755 1.00 89.56 87 CYS A O 1
ATOM 697 N N . PHE A 1 88 ? -8.563 13.766 3.077 1.00 92.12 88 PHE A N 1
ATOM 698 C CA . PHE A 1 88 ? -8.383 12.623 3.964 1.00 92.12 88 PHE A CA 1
ATOM 699 C C . PHE A 1 88 ? -9.674 11.815 4.061 1.00 92.12 88 PHE A C 1
ATOM 701 O O . PHE A 1 88 ? -10.771 12.337 3.865 1.00 92.12 88 PHE A O 1
ATOM 708 N N . ILE A 1 89 ? -9.549 10.543 4.412 1.00 94.81 89 ILE A N 1
ATOM 709 C CA . ILE A 1 89 ? -10.660 9.735 4.915 1.00 94.81 89 ILE A CA 1
ATOM 710 C C . ILE A 1 89 ? -10.408 9.385 6.365 1.00 94.81 89 ILE A C 1
ATOM 712 O O . ILE A 1 89 ? -9.279 9.081 6.745 1.00 94.81 89 ILE A O 1
ATOM 716 N N . GLU A 1 90 ? -11.467 9.420 7.157 1.00 95.31 90 GLU A N 1
ATOM 717 C CA . GLU A 1 90 ? -11.466 8.869 8.499 1.00 95.31 90 GLU A CA 1
ATOM 718 C C . GLU A 1 90 ? -11.931 7.414 8.445 1.00 95.31 90 GLU A C 1
ATOM 720 O O . GLU A 1 90 ? -13.043 7.120 7.990 1.00 95.31 90 GLU A O 1
ATOM 725 N N . ILE A 1 91 ? -11.060 6.514 8.892 1.00 95.44 91 ILE A N 1
ATOM 726 C CA . ILE A 1 91 ? -11.285 5.067 8.928 1.00 95.44 91 ILE A CA 1
ATOM 727 C C . ILE A 1 91 ? -10.970 4.509 10.315 1.00 95.44 91 ILE A C 1
ATOM 729 O O . ILE A 1 91 ? -10.251 5.122 11.101 1.00 95.44 91 ILE A O 1
ATOM 733 N N . GLU A 1 92 ? -11.516 3.341 10.619 1.00 94.88 92 GLU A N 1
ATOM 734 C CA . GLU A 1 92 ? -11.254 2.618 11.863 1.00 94.88 92 GLU A CA 1
ATOM 735 C C . GLU A 1 92 ? -9.782 2.222 12.013 1.00 94.88 92 GLU A C 1
ATOM 737 O O . GLU A 1 92 ? -9.147 1.731 11.077 1.00 94.88 92 GLU A O 1
ATOM 742 N N . ASP A 1 93 ? -9.250 2.401 13.222 1.00 92.00 93 ASP A N 1
ATOM 743 C CA . ASP A 1 93 ? -7.946 1.872 13.603 1.00 92.00 93 ASP A CA 1
ATOM 744 C C . ASP A 1 93 ? -8.063 0.377 13.923 1.00 92.00 93 ASP A C 1
ATOM 746 O O . ASP A 1 93 ? -8.441 -0.012 15.027 1.00 92.00 93 ASP A O 1
ATOM 750 N N . LEU A 1 94 ? -7.704 -0.481 12.965 1.00 91.38 94 LEU A N 1
ATOM 751 C CA . LEU A 1 94 ? -7.738 -1.935 13.150 1.00 91.38 94 LEU A CA 1
ATOM 752 C C . LEU A 1 94 ? -6.774 -2.443 14.231 1.00 91.38 94 LEU A C 1
ATOM 754 O O . LEU A 1 94 ? -6.918 -3.582 14.678 1.00 91.38 94 LEU A O 1
ATOM 758 N N . LEU A 1 95 ? -5.785 -1.645 14.647 1.00 87.44 95 LEU A N 1
ATOM 759 C CA . LEU A 1 95 ? -4.820 -2.060 15.663 1.00 87.44 95 LEU A CA 1
ATOM 760 C C . LEU A 1 95 ? -5.306 -1.799 17.091 1.00 87.44 95 LEU A C 1
ATOM 762 O O . LEU A 1 95 ? -4.733 -2.352 18.029 1.00 87.44 95 LEU A O 1
ATOM 766 N N . GLN A 1 96 ? -6.370 -1.009 17.274 1.00 84.25 96 GLN A N 1
ATOM 767 C CA . GLN A 1 96 ? -6.890 -0.668 18.604 1.00 84.25 96 GLN A CA 1
ATOM 768 C C . GLN A 1 96 ? -7.371 -1.894 19.396 1.00 84.25 96 GLN A C 1
ATOM 770 O O . GLN A 1 96 ? -7.372 -1.885 20.622 1.00 84.25 96 GLN A O 1
ATOM 775 N N . GLN A 1 97 ? -7.816 -2.937 18.689 1.00 82.88 97 GLN A N 1
ATOM 776 C CA . GLN A 1 97 ? -8.397 -4.138 19.291 1.00 82.88 97 GLN A CA 1
ATOM 777 C C . GLN A 1 97 ? -7.345 -5.039 19.950 1.00 82.88 97 GLN A C 1
ATOM 779 O O . GLN A 1 97 ? -7.691 -5.937 20.716 1.00 82.88 97 GLN A O 1
ATOM 784 N N . PHE A 1 98 ? -6.061 -4.812 19.663 1.00 85.38 98 PHE A N 1
ATOM 785 C CA . PHE A 1 98 ? -4.975 -5.579 20.253 1.00 85.38 98 PHE A CA 1
ATOM 786 C C . PHE A 1 98 ? -4.470 -4.895 21.524 1.00 85.38 98 PHE A C 1
ATOM 788 O O . PHE A 1 98 ? -4.128 -3.714 21.514 1.00 85.38 98 PHE A O 1
ATOM 795 N N . ALA A 1 99 ? -4.360 -5.662 22.612 1.00 77.25 99 ALA A N 1
ATOM 796 C CA . ALA A 1 99 ? -3.933 -5.155 23.920 1.00 77.25 99 ALA A CA 1
ATOM 797 C C . ALA A 1 99 ? -2.549 -4.477 23.892 1.00 77.25 99 ALA A C 1
ATOM 799 O O . ALA A 1 99 ? -2.303 -3.522 24.627 1.00 77.25 99 ALA A O 1
ATOM 800 N N . ASP A 1 100 ? -1.648 -4.961 23.031 1.00 78.00 100 ASP A N 1
ATOM 801 C CA . ASP A 1 100 ? -0.347 -4.348 22.790 1.00 78.00 100 ASP A CA 1
ATOM 802 C C . ASP A 1 100 ? 0.036 -4.446 21.297 1.00 78.00 100 ASP A C 1
ATOM 804 O O . ASP A 1 100 ? 0.534 -5.485 20.842 1.00 78.00 100 ASP A O 1
ATOM 808 N N . PRO A 1 101 ? -0.139 -3.364 20.513 1.00 71.94 101 PRO A N 1
ATOM 809 C CA . PRO A 1 101 ? 0.258 -3.317 19.104 1.00 71.94 101 PRO A CA 1
ATOM 810 C C . PRO A 1 101 ? 1.758 -3.571 18.886 1.00 71.94 101 PRO A C 1
ATOM 812 O O . PRO A 1 101 ? 2.189 -3.960 17.795 1.00 71.94 101 PRO A O 1
ATOM 815 N N . THR A 1 102 ? 2.592 -3.371 19.915 1.00 73.62 102 THR A N 1
ATOM 816 C CA . THR A 1 102 ? 4.032 -3.638 19.817 1.00 73.62 102 THR A CA 1
ATOM 817 C C . THR A 1 102 ? 4.328 -5.136 19.779 1.00 73.62 102 THR A C 1
ATOM 819 O O . THR A 1 102 ? 5.235 -5.541 19.053 1.00 73.62 102 THR A O 1
ATOM 822 N N . LYS A 1 103 ? 3.490 -5.942 20.441 1.00 80.81 103 LYS A N 1
ATOM 823 C CA . LYS A 1 103 ? 3.541 -7.413 20.503 1.00 80.81 103 LYS A CA 1
ATOM 824 C C . LYS A 1 103 ? 2.580 -8.097 19.533 1.00 80.81 103 LYS A C 1
ATOM 826 O O . LYS A 1 103 ? 2.413 -9.308 19.586 1.00 80.81 103 LYS A O 1
ATOM 831 N N . THR A 1 104 ? 1.943 -7.331 18.655 1.00 84.06 104 THR A N 1
ATOM 832 C CA . THR A 1 104 ? 1.050 -7.868 17.630 1.00 84.06 104 THR A CA 1
ATOM 833 C C . THR A 1 104 ? 1.845 -8.131 16.359 1.00 84.06 104 THR A C 1
ATOM 835 O O . THR A 1 104 ? 2.566 -7.250 15.879 1.00 84.06 104 THR A O 1
ATOM 838 N N . SER A 1 105 ? 1.714 -9.344 15.822 1.00 90.06 105 SER A N 1
ATOM 839 C CA . SER A 1 105 ? 2.214 -9.663 14.487 1.00 90.06 105 SER A CA 1
ATOM 840 C C . SER A 1 105 ? 1.240 -9.136 13.438 1.00 90.06 105 SER A C 1
ATOM 842 O O . SER A 1 105 ? 0.036 -9.357 13.543 1.00 90.06 105 SER A O 1
ATOM 844 N N . ILE A 1 106 ? 1.751 -8.423 12.443 1.00 90.25 106 ILE A N 1
ATOM 845 C CA . ILE A 1 106 ? 0.958 -7.779 11.394 1.00 90.25 106 ILE A CA 1
ATOM 846 C C . ILE A 1 106 ? 1.589 -8.157 10.058 1.00 90.25 106 ILE A C 1
ATOM 848 O O . ILE A 1 106 ? 2.812 -8.130 9.924 1.00 90.25 106 ILE A O 1
ATOM 852 N N . MET A 1 107 ? 0.771 -8.488 9.067 1.00 93.38 107 MET A N 1
ATOM 853 C CA . MET A 1 107 ? 1.222 -8.774 7.710 1.00 93.38 107 MET A CA 1
ATOM 854 C C . MET A 1 107 ? 0.383 -7.976 6.719 1.00 93.38 107 MET A C 1
ATOM 856 O O . MET A 1 107 ? -0.839 -7.939 6.829 1.00 93.38 107 MET A O 1
ATOM 860 N N . ASP A 1 108 ? 1.053 -7.346 5.762 1.00 92.94 108 ASP A N 1
ATOM 861 C CA . ASP A 1 108 ? 0.439 -6.698 4.612 1.00 92.94 108 ASP A CA 1
ATOM 862 C C . ASP A 1 108 ? 0.616 -7.600 3.389 1.00 92.94 108 ASP A C 1
ATOM 864 O O . ASP A 1 108 ? 1.743 -7.910 2.983 1.00 92.94 108 ASP A O 1
ATOM 868 N N . ILE A 1 109 ? -0.509 -8.043 2.829 1.00 95.38 109 ILE A N 1
ATOM 869 C CA . ILE A 1 109 ? -0.554 -8.861 1.623 1.00 95.38 109 ILE A CA 1
ATOM 870 C C . ILE A 1 109 ? -1.196 -8.037 0.514 1.00 95.38 109 ILE A C 1
ATOM 872 O O . ILE A 1 109 ? -2.372 -7.668 0.572 1.00 95.38 109 ILE A O 1
ATOM 876 N N . LYS A 1 110 ? -0.430 -7.806 -0.550 1.00 95.19 110 LYS A N 1
ATOM 877 C CA . LYS A 1 110 ? -0.947 -7.227 -1.783 1.00 95.19 110 LYS A CA 1
ATOM 878 C C . LYS A 1 110 ? -1.643 -8.312 -2.586 1.00 95.19 110 LYS A C 1
ATOM 880 O O . LYS A 1 110 ? -1.015 -9.300 -2.956 1.00 95.19 110 LYS A O 1
ATOM 885 N N . MET A 1 111 ? -2.912 -8.085 -2.899 1.00 97.12 111 MET A N 1
ATOM 886 C CA . MET A 1 111 ? -3.723 -8.983 -3.719 1.00 97.12 111 MET A CA 1
ATOM 887 C C . MET A 1 111 ? -3.701 -8.582 -5.200 1.00 97.12 111 MET A C 1
ATOM 889 O O . MET A 1 111 ? -3.590 -7.396 -5.528 1.00 97.12 111 MET A O 1
ATOM 893 N N . GLY A 1 112 ? -3.880 -9.573 -6.072 1.00 96.00 112 GLY A N 1
ATOM 894 C CA . GLY A 1 112 ? -4.003 -9.442 -7.522 1.00 96.00 112 GLY A CA 1
ATOM 895 C C . GLY A 1 112 ? -2.789 -9.976 -8.286 1.00 96.00 112 GLY A C 1
ATOM 896 O O . GLY A 1 112 ? -1.645 -9.782 -7.880 1.00 96.00 112 GLY A O 1
ATOM 897 N N . THR A 1 113 ? -3.045 -10.595 -9.443 1.00 95.50 113 THR A N 1
ATOM 898 C CA . THR A 1 113 ? -1.998 -10.962 -10.418 1.00 95.50 113 THR A CA 1
ATOM 899 C C . THR A 1 113 ? -1.423 -9.754 -11.149 1.00 95.50 113 THR A C 1
ATOM 901 O O . THR A 1 113 ? -0.323 -9.808 -11.688 1.00 95.50 113 THR A O 1
ATOM 904 N N . ARG A 1 114 ? -2.165 -8.644 -11.123 1.00 94.69 114 ARG A N 1
ATOM 905 C CA . ARG A 1 114 ? -1.801 -7.348 -11.680 1.00 94.69 114 ARG A CA 1
ATOM 906 C C . ARG A 1 114 ? -2.045 -6.265 -10.641 1.00 94.69 114 ARG A C 1
ATOM 908 O O . ARG A 1 114 ? -3.109 -6.205 -10.030 1.00 94.69 114 ARG A O 1
ATOM 915 N N . THR A 1 115 ? -1.072 -5.383 -10.468 1.00 92.25 115 THR A N 1
ATOM 916 C CA . THR A 1 115 ? -1.028 -4.378 -9.397 1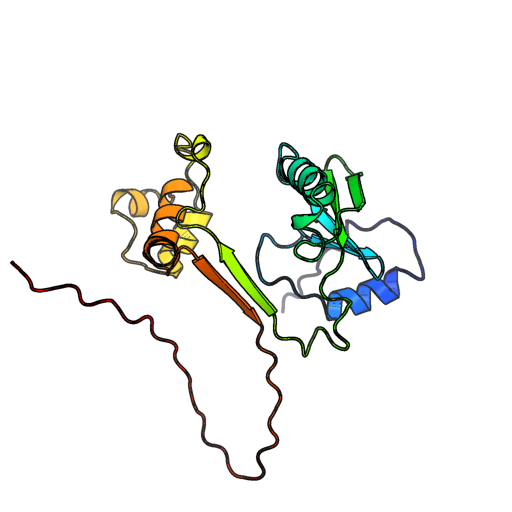.00 92.25 115 THR A CA 1
ATOM 917 C C . THR A 1 115 ? -0.921 -2.937 -9.900 1.00 92.25 115 THR A C 1
ATOM 919 O O . THR A 1 115 ? -0.731 -2.015 -9.104 1.00 92.25 115 THR A O 1
ATOM 922 N N . PHE A 1 116 ? -1.122 -2.735 -11.204 1.00 91.81 116 PHE A N 1
ATOM 923 C CA . PHE A 1 116 ? -1.301 -1.444 -11.873 1.00 91.81 116 PHE A CA 1
ATOM 924 C C . PHE A 1 116 ? -2.646 -1.392 -12.610 1.00 91.81 116 PHE A C 1
ATOM 926 O O . PHE A 1 116 ? -3.165 -2.420 -13.057 1.00 91.81 116 PHE A O 1
ATOM 933 N N . LEU A 1 117 ? -3.214 -0.196 -12.765 1.00 90.75 117 LEU A N 1
ATOM 934 C CA . LEU A 1 117 ? -4.463 -0.002 -13.510 1.00 90.75 117 LEU A CA 1
ATOM 935 C C . LEU A 1 117 ? -4.213 0.007 -15.022 1.00 90.75 117 LEU A C 1
ATOM 937 O O . LEU A 1 117 ? -3.139 0.377 -15.484 1.00 90.75 117 LEU A O 1
ATOM 941 N N . GLU A 1 118 ? -5.226 -0.341 -15.820 1.00 90.75 118 GLU A N 1
ATOM 942 C CA . GLU A 1 118 ? -5.093 -0.328 -17.293 1.00 90.75 118 GLU A CA 1
ATOM 943 C C . GLU A 1 118 ? -4.866 1.085 -17.823 1.00 90.75 118 GLU A C 1
ATOM 945 O O . GLU A 1 118 ? -4.081 1.300 -18.742 1.00 90.75 118 GLU A O 1
ATOM 950 N N . SER A 1 119 ? -5.481 2.070 -17.170 1.00 88.19 119 SER A N 1
ATOM 951 C CA . SER A 1 119 ? -5.280 3.485 -17.467 1.00 88.19 119 SER A CA 1
ATOM 952 C C . SER A 1 119 ? -3.850 3.969 -17.207 1.00 88.19 119 SER A C 1
ATOM 954 O O . SER A 1 119 ? -3.467 5.014 -17.723 1.00 88.19 119 SER A O 1
ATOM 956 N N . GLU A 1 120 ? -3.046 3.237 -16.429 1.00 85.19 120 GLU A N 1
ATOM 957 C CA . GLU A 1 120 ? -1.642 3.577 -16.174 1.00 85.19 120 GLU A CA 1
ATOM 958 C C . GLU A 1 120 ? -0.692 3.018 -17.241 1.00 85.19 120 GLU A C 1
ATOM 960 O O . GLU A 1 120 ? 0.469 3.421 -17.277 1.00 85.19 120 GLU A O 1
ATOM 965 N N . VAL A 1 121 ? -1.161 2.129 -18.124 1.00 89.50 121 VAL A N 1
ATOM 966 C CA . VAL A 1 121 ? -0.318 1.466 -19.135 1.00 89.50 121 VAL A CA 1
ATOM 967 C C . VAL A 1 121 ? 0.239 2.461 -20.153 1.00 89.50 121 VAL A C 1
ATOM 969 O O . VAL A 1 121 ? 1.380 2.332 -20.588 1.00 89.50 121 VAL A O 1
ATOM 972 N N . SER A 1 122 ? -0.532 3.492 -20.497 1.00 89.06 122 SER A N 1
ATOM 973 C CA . SER A 1 122 ? -0.114 4.547 -21.427 1.00 89.06 122 SER A CA 1
ATOM 974 C C . SER A 1 122 ? 0.795 5.604 -20.789 1.00 89.06 122 SER A C 1
ATOM 976 O O . SER A 1 122 ? 1.269 6.506 -21.482 1.00 89.06 122 SER A O 1
ATOM 978 N N . ASN A 1 123 ? 1.059 5.524 -19.480 1.00 89.00 123 ASN A N 1
ATOM 979 C CA . ASN A 1 123 ? 1.876 6.510 -18.787 1.00 89.00 123 ASN A CA 1
ATOM 980 C C . ASN A 1 123 ? 3.372 6.259 -19.019 1.00 89.00 123 ASN A C 1
ATOM 982 O O . ASN A 1 123 ? 3.975 5.344 -18.457 1.00 89.00 123 ASN A O 1
ATOM 986 N N . THR A 1 124 ? 3.989 7.138 -19.804 1.00 91.69 124 THR A N 1
ATOM 987 C CA . THR A 1 124 ? 5.411 7.080 -20.162 1.00 91.69 124 THR A CA 1
ATOM 988 C C . THR A 1 124 ? 6.319 7.866 -19.215 1.00 91.69 124 THR A C 1
ATOM 990 O O . THR A 1 124 ? 7.532 7.908 -19.429 1.00 91.69 124 THR A O 1
ATOM 993 N N . LYS A 1 125 ? 5.775 8.477 -18.149 1.00 93.69 125 LYS A N 1
ATOM 994 C CA . LYS A 1 125 ? 6.565 9.250 -17.184 1.00 93.69 125 LYS A CA 1
ATOM 995 C C . LYS A 1 125 ? 7.585 8.349 -16.489 1.00 93.69 125 LYS A C 1
ATOM 997 O O . LYS A 1 125 ? 7.226 7.406 -15.777 1.00 93.69 125 LYS A O 1
ATOM 1002 N N . ARG A 1 126 ? 8.861 8.681 -16.677 1.00 93.62 126 ARG A N 1
ATOM 1003 C CA . ARG A 1 126 ? 9.991 8.006 -16.041 1.00 93.62 126 ARG A CA 1
ATOM 1004 C C . ARG A 1 126 ? 10.240 8.547 -14.636 1.00 93.62 126 ARG A C 1
ATOM 1006 O O . ARG A 1 126 ? 9.840 9.664 -14.299 1.00 93.62 126 ARG A O 1
ATOM 1013 N N . ARG A 1 127 ? 10.808 7.691 -13.793 1.00 96.44 127 ARG A N 1
ATOM 1014 C CA . ARG A 1 127 ? 11.010 7.916 -12.365 1.00 96.44 127 ARG A CA 1
ATOM 1015 C C . ARG A 1 127 ? 12.326 7.303 -11.913 1.00 96.44 127 ARG A C 1
ATOM 1017 O O . ARG A 1 127 ? 12.477 6.079 -11.914 1.00 96.44 127 ARG A O 1
ATOM 1024 N N . LYS A 1 128 ? 13.235 8.160 -11.452 1.00 96.62 128 LYS A N 1
ATOM 1025 C CA . LYS A 1 128 ? 14.494 7.749 -10.829 1.00 96.62 128 LYS A CA 1
ATOM 1026 C C . LYS A 1 128 ? 14.294 6.884 -9.581 1.00 96.62 128 LYS A C 1
ATOM 1028 O O . LYS A 1 128 ? 14.938 5.853 -9.440 1.00 96.62 128 LYS A O 1
ATOM 1033 N N . ASP A 1 129 ? 13.345 7.240 -8.716 1.00 95.00 129 ASP A N 1
ATOM 1034 C CA . ASP A 1 129 ? 13.126 6.523 -7.453 1.00 95.00 129 ASP A CA 1
ATOM 1035 C C . ASP A 1 129 ? 12.696 5.059 -7.648 1.00 95.00 129 ASP A C 1
ATOM 1037 O O . ASP A 1 129 ? 12.962 4.213 -6.797 1.00 95.00 129 ASP A O 1
ATOM 1041 N N . LEU A 1 130 ? 12.040 4.744 -8.770 1.00 95.56 130 LEU A N 1
ATOM 1042 C CA . LEU A 1 130 ? 11.673 3.370 -9.116 1.00 95.56 130 LEU A CA 1
ATOM 1043 C C . LEU A 1 130 ? 12.854 2.586 -9.693 1.00 95.56 130 LEU A C 1
ATOM 1045 O O . LEU A 1 130 ? 12.978 1.398 -9.407 1.00 95.56 130 LEU A O 1
ATOM 1049 N N . TYR A 1 131 ? 13.730 3.242 -10.456 1.00 97.19 131 TYR A N 1
ATOM 1050 C CA . TYR A 1 131 ? 14.965 2.633 -10.954 1.00 97.19 131 TYR A CA 1
ATOM 1051 C C . TYR A 1 131 ? 15.901 2.280 -9.794 1.00 97.19 131 TYR A C 1
ATOM 1053 O O . TYR A 1 131 ? 16.377 1.149 -9.701 1.00 97.19 131 TYR A O 1
ATOM 1061 N N . ASP A 1 132 ? 16.089 3.209 -8.854 1.00 97.00 132 ASP A N 1
ATOM 1062 C CA . ASP A 1 132 ? 16.927 2.991 -7.671 1.00 97.00 132 ASP A CA 1
ATOM 1063 C C . ASP A 1 132 ? 16.385 1.823 -6.815 1.00 97.00 132 ASP A C 1
ATOM 1065 O O . ASP A 1 132 ? 17.144 1.003 -6.305 1.00 97.00 132 ASP A O 1
ATOM 1069 N N . LYS A 1 133 ? 15.055 1.673 -6.711 1.00 94.38 133 LYS A N 1
ATOM 1070 C CA . LYS A 1 133 ? 14.428 0.519 -6.038 1.00 94.38 133 LYS A CA 1
ATOM 1071 C C . LYS A 1 133 ? 14.604 -0.798 -6.790 1.00 94.38 133 LYS A C 1
ATOM 1073 O O . LYS A 1 133 ? 14.805 -1.822 -6.150 1.00 94.38 133 LYS A O 1
ATOM 1078 N N . MET A 1 134 ? 14.484 -0.787 -8.118 1.00 96.19 134 MET A N 1
ATOM 1079 C CA . MET A 1 134 ? 14.693 -1.976 -8.952 1.00 96.19 134 MET A CA 1
ATOM 1080 C C . MET A 1 134 ? 16.127 -2.481 -8.809 1.00 96.19 134 MET A C 1
ATOM 1082 O O . MET A 1 134 ? 16.326 -3.635 -8.455 1.00 96.19 134 MET A O 1
ATOM 1086 N N . THR A 1 135 ? 17.103 -1.591 -8.990 1.00 96.19 135 THR A N 1
ATOM 1087 C CA . THR A 1 135 ? 18.538 -1.903 -8.874 1.00 96.19 135 THR A CA 1
ATOM 1088 C C . THR A 1 135 ? 18.956 -2.361 -7.483 1.00 96.19 135 THR A C 1
ATOM 1090 O O . THR A 1 135 ? 19.847 -3.195 -7.361 1.00 96.19 135 THR A O 1
ATOM 1093 N N . ALA A 1 136 ? 18.312 -1.856 -6.427 1.00 95.25 136 ALA A N 1
ATOM 1094 C CA . ALA A 1 136 ? 18.542 -2.339 -5.068 1.00 95.25 136 ALA A CA 1
ATOM 1095 C C . ALA A 1 136 ? 18.057 -3.785 -4.844 1.00 95.25 136 ALA A C 1
ATOM 1097 O O . ALA A 1 136 ? 18.554 -4.450 -3.938 1.00 95.25 136 ALA A O 1
ATOM 1098 N N . ILE A 1 137 ? 17.082 -4.257 -5.630 1.00 93.31 137 ILE A N 1
ATOM 1099 C CA . ILE A 1 137 ? 16.570 -5.635 -5.575 1.00 93.31 137 ILE A CA 1
ATOM 1100 C C . ILE A 1 137 ? 17.395 -6.539 -6.494 1.00 93.31 137 ILE A C 1
ATOM 1102 O O . ILE A 1 137 ? 17.866 -7.584 -6.057 1.00 93.31 137 ILE A O 1
ATOM 1106 N N . ASP A 1 138 ? 17.569 -6.124 -7.747 1.00 94.00 138 ASP A N 1
ATOM 1107 C CA . ASP A 1 138 ? 18.352 -6.826 -8.759 1.00 94.00 138 ASP A CA 1
ATOM 1108 C C . ASP A 1 138 ? 19.154 -5.803 -9.592 1.00 94.00 138 ASP A C 1
ATOM 1110 O O . ASP A 1 138 ? 18.573 -5.070 -10.403 1.00 94.00 138 ASP A O 1
ATOM 1114 N N . PRO A 1 139 ? 20.484 -5.721 -9.398 1.00 95.31 139 PRO A N 1
ATOM 1115 C CA . PRO A 1 139 ? 21.347 -4.813 -10.152 1.00 95.31 139 PRO A CA 1
ATOM 1116 C C . PRO A 1 139 ? 21.420 -5.108 -11.657 1.00 95.31 139 PRO A C 1
ATOM 1118 O O . PRO A 1 139 ? 21.766 -4.207 -12.427 1.00 95.31 139 PRO A O 1
ATOM 1121 N N . ASP A 1 140 ? 21.119 -6.339 -12.081 1.00 95.88 140 ASP A N 1
ATOM 1122 C CA . ASP A 1 140 ? 21.248 -6.770 -13.474 1.00 95.88 140 ASP A CA 1
ATOM 1123 C C . ASP A 1 140 ? 19.952 -6.625 -14.280 1.00 95.88 140 ASP A C 1
ATOM 1125 O O . ASP A 1 140 ? 20.010 -6.552 -15.510 1.00 95.88 140 ASP A O 1
ATOM 1129 N N . GLU A 1 141 ? 18.810 -6.484 -13.605 1.00 96.25 141 GLU A N 1
ATOM 1130 C CA . GLU A 1 141 ? 17.486 -6.315 -14.214 1.00 96.25 141 GLU A CA 1
ATOM 1131 C C . GLU A 1 141 ? 17.362 -5.142 -15.211 1.00 96.25 141 GLU A C 1
ATOM 1133 O O . GLU A 1 141 ? 16.685 -5.309 -16.236 1.00 96.25 141 GLU A O 1
ATOM 1138 N N . PRO A 1 142 ? 17.921 -3.936 -14.961 1.00 96.94 142 PRO A N 1
ATOM 1139 C CA . PRO A 1 142 ? 17.718 -2.824 -15.878 1.00 96.94 142 PRO A CA 1
ATOM 1140 C C . PRO A 1 142 ? 18.469 -3.025 -17.195 1.00 96.94 142 PRO A C 1
ATOM 1142 O O . PRO A 1 142 ? 19.648 -3.398 -17.220 1.00 96.94 142 PRO A O 1
ATOM 1145 N N . THR A 1 143 ? 17.804 -2.681 -18.293 1.00 96.94 143 THR A N 1
ATOM 1146 C CA . THR A 1 143 ? 18.373 -2.686 -19.650 1.00 96.94 143 THR A CA 1
ATOM 1147 C C . THR A 1 143 ? 19.499 -1.653 -19.802 1.00 96.94 143 THR A C 1
ATOM 1149 O O . THR A 1 143 ? 19.557 -0.691 -19.029 1.00 96.94 143 THR A O 1
ATOM 1152 N N . PRO A 1 144 ? 20.397 -1.790 -20.797 1.00 96.94 144 PRO A N 1
ATOM 1153 C CA . PRO A 1 144 ? 21.450 -0.802 -21.049 1.00 96.94 144 PRO A CA 1
ATOM 1154 C C . PRO A 1 144 ? 20.921 0.632 -21.195 1.00 96.94 144 PRO A C 1
ATOM 1156 O O . PRO A 1 144 ? 21.524 1.572 -20.676 1.00 96.94 144 PRO A O 1
ATOM 1159 N N . GLU A 1 145 ? 19.763 0.804 -21.833 1.00 95.56 145 GLU A N 1
ATOM 1160 C CA . GLU A 1 145 ? 19.103 2.097 -22.008 1.00 95.56 145 GLU A CA 1
ATOM 1161 C C . GLU A 1 145 ? 18.578 2.652 -20.677 1.00 95.56 145 GLU A C 1
ATOM 1163 O O . GLU A 1 145 ? 18.729 3.841 -20.390 1.00 95.56 145 GLU A O 1
ATOM 1168 N N . GLU A 1 146 ? 17.981 1.804 -19.835 1.00 96.38 146 GLU A N 1
ATOM 1169 C CA . GLU A 1 146 ? 17.516 2.193 -18.498 1.00 96.38 146 GLU A CA 1
ATOM 1170 C C . GLU A 1 146 ? 18.689 2.545 -17.578 1.00 96.38 146 GLU A C 1
ATOM 1172 O O . GLU A 1 146 ? 18.590 3.518 -16.832 1.00 96.38 146 GLU A O 1
ATOM 1177 N N . ARG A 1 147 ? 19.818 1.828 -17.677 1.00 96.62 147 ARG A N 1
ATOM 1178 C CA . ARG A 1 147 ? 21.057 2.152 -16.947 1.00 96.62 147 ARG A CA 1
ATOM 1179 C C . ARG A 1 147 ? 21.643 3.487 -17.389 1.00 96.62 147 ARG A C 1
ATOM 1181 O O . ARG A 1 147 ? 22.072 4.267 -16.544 1.00 96.62 147 ARG A O 1
ATOM 1188 N N . ALA A 1 148 ? 21.638 3.763 -18.693 1.00 96.31 148 ALA A N 1
ATOM 1189 C CA . ALA A 1 148 ? 22.133 5.024 -19.237 1.00 96.31 148 ALA A CA 1
ATOM 1190 C C . ALA A 1 148 ? 21.282 6.223 -18.786 1.00 96.31 148 ALA A C 1
ATOM 1192 O O . ALA A 1 148 ? 21.825 7.285 -18.488 1.00 96.31 148 ALA A O 1
ATOM 1193 N N . CYS A 1 149 ? 19.956 6.060 -18.711 1.00 94.56 149 CYS A N 1
ATOM 1194 C CA . CYS A 1 149 ? 19.055 7.120 -18.253 1.00 94.56 149 CYS A CA 1
ATOM 1195 C C . CYS A 1 149 ? 18.923 7.202 -16.722 1.00 94.56 149 CYS A C 1
ATOM 1197 O O . CYS A 1 149 ? 18.587 8.264 -16.209 1.00 94.56 149 CYS A O 1
ATOM 1199 N N . GLY A 1 150 ? 19.143 6.105 -15.992 1.00 96.44 150 GLY A N 1
ATOM 1200 C CA . GLY A 1 150 ? 18.957 6.025 -14.539 1.00 96.44 150 GLY A CA 1
ATOM 1201 C C . GLY A 1 150 ? 17.501 6.168 -14.079 1.00 96.44 150 GLY A C 1
ATOM 1202 O O . GLY A 1 150 ? 17.250 6.560 -12.938 1.00 96.44 150 GLY A O 1
ATOM 1203 N N . GLU A 1 151 ? 16.536 5.901 -14.965 1.00 97.19 151 GLU A N 1
ATOM 1204 C CA . GLU A 1 151 ? 15.104 6.072 -14.712 1.00 97.19 151 GLU A CA 1
ATOM 1205 C C . GLU A 1 151 ? 14.261 5.045 -15.477 1.00 97.19 151 GLU A C 1
ATOM 1207 O O . GLU A 1 151 ? 14.542 4.736 -16.637 1.00 97.19 151 GLU A O 1
ATOM 1212 N N . ILE A 1 152 ? 13.157 4.597 -14.869 1.00 97.00 152 ILE A N 1
ATOM 1213 C CA . ILE A 1 152 ? 12.191 3.664 -15.480 1.00 97.00 152 ILE A CA 1
ATOM 1214 C C . ILE A 1 152 ? 10.758 4.167 -15.328 1.00 97.00 152 ILE A C 1
ATOM 1216 O O . ILE A 1 152 ? 10.463 5.006 -14.475 1.00 97.00 152 ILE A O 1
ATOM 1220 N N . THR A 1 153 ? 9.840 3.662 -16.151 1.00 95.69 153 THR A N 1
ATOM 1221 C CA . THR A 1 153 ? 8.410 3.964 -15.994 1.00 95.69 153 THR A CA 1
ATOM 1222 C C . THR A 1 153 ? 7.817 3.213 -14.802 1.00 95.69 153 THR A C 1
ATOM 1224 O O . THR A 1 153 ? 8.329 2.180 -14.364 1.00 95.69 153 THR A O 1
ATOM 1227 N N . LYS A 1 154 ? 6.682 3.707 -14.289 1.00 94.44 154 LYS A N 1
ATOM 1228 C CA . LYS A 1 154 ? 5.941 3.000 -13.235 1.00 94.44 154 LYS A CA 1
ATOM 1229 C C . LYS A 1 154 ? 5.527 1.603 -13.691 1.00 94.44 154 LYS A C 1
ATOM 1231 O O . LYS A 1 154 ? 5.751 0.653 -12.953 1.00 94.44 154 LYS A O 1
ATOM 1236 N N . LEU A 1 155 ? 4.979 1.474 -14.900 1.00 95.12 155 LEU A N 1
ATOM 1237 C CA . LEU A 1 155 ? 4.542 0.189 -15.449 1.00 95.12 155 LEU A CA 1
ATOM 1238 C C . LEU A 1 155 ? 5.674 -0.848 -15.446 1.00 95.12 155 LEU A C 1
ATOM 1240 O O . LEU A 1 155 ? 5.498 -1.941 -14.915 1.00 95.12 155 LEU A O 1
ATOM 1244 N N . ARG A 1 156 ? 6.849 -0.467 -15.959 1.00 95.94 156 ARG A N 1
ATOM 1245 C CA . ARG A 1 156 ? 8.039 -1.323 -16.012 1.00 95.94 156 ARG A CA 1
ATOM 1246 C C . ARG A 1 156 ? 8.448 -1.840 -14.631 1.00 95.94 156 ARG A C 1
ATOM 1248 O O . ARG A 1 156 ? 8.762 -3.021 -14.485 1.00 95.94 156 ARG A O 1
ATOM 1255 N N . TYR A 1 157 ? 8.414 -0.969 -13.622 1.00 95.88 157 TYR A N 1
ATOM 1256 C CA . TYR A 1 157 ? 8.695 -1.341 -12.235 1.00 95.88 157 TYR A CA 1
ATOM 1257 C C . TYR A 1 157 ? 7.639 -2.290 -11.652 1.00 95.88 157 TYR A C 1
ATOM 1259 O O . TYR A 1 157 ? 7.985 -3.257 -10.975 1.00 95.88 157 TYR A O 1
ATOM 1267 N N . MET A 1 158 ? 6.351 -2.040 -11.912 1.00 94.75 158 MET A N 1
ATOM 1268 C CA . MET A 1 158 ? 5.270 -2.897 -11.410 1.00 94.75 158 MET A CA 1
ATOM 1269 C C . MET A 1 158 ? 5.347 -4.305 -12.011 1.00 94.75 158 MET A C 1
ATOM 1271 O O . MET A 1 158 ? 5.253 -5.274 -11.267 1.00 94.75 158 MET A O 1
ATOM 1275 N N . GLN A 1 159 ? 5.612 -4.418 -13.317 1.00 94.62 159 GLN A N 1
ATOM 1276 C CA . GLN A 1 159 ? 5.789 -5.704 -14.004 1.00 94.62 159 GLN A CA 1
ATOM 1277 C C . GLN A 1 159 ? 6.992 -6.490 -13.470 1.00 94.62 159 GLN A C 1
ATOM 1279 O O . GLN A 1 159 ? 6.897 -7.695 -13.250 1.00 94.62 159 GLN A O 1
ATOM 1284 N N . PHE A 1 160 ? 8.111 -5.807 -13.211 1.00 95.81 160 PHE A N 1
ATOM 1285 C CA . PHE A 1 160 ? 9.263 -6.408 -12.539 1.00 95.81 160 PHE A CA 1
ATOM 1286 C C . PHE A 1 160 ? 8.879 -6.971 -11.167 1.00 95.81 160 PHE A C 1
ATOM 1288 O O . PHE A 1 160 ? 9.094 -8.146 -10.898 1.00 95.81 160 PHE A O 1
ATOM 1295 N N . ARG A 1 161 ? 8.232 -6.161 -10.319 1.00 94.88 161 ARG A N 1
ATOM 1296 C CA . ARG A 1 161 ? 7.789 -6.584 -8.980 1.00 94.88 161 ARG A CA 1
ATOM 1297 C C . ARG A 1 161 ? 6.805 -7.749 -9.018 1.00 94.88 161 ARG A C 1
ATOM 1299 O O . ARG A 1 161 ? 6.823 -8.584 -8.121 1.00 94.88 161 ARG A O 1
ATOM 1306 N N . GLU A 1 162 ? 5.921 -7.785 -10.006 1.00 94.12 162 GLU A N 1
ATOM 1307 C CA . GLU A 1 162 ? 4.956 -8.872 -10.177 1.00 94.12 162 GLU A CA 1
ATOM 1308 C C . GLU A 1 162 ? 5.634 -10.190 -10.543 1.00 94.12 162 GLU A C 1
ATOM 1310 O O . GLU A 1 162 ? 5.225 -11.218 -10.009 1.00 94.12 162 GLU A O 1
ATOM 1315 N N . ARG A 1 163 ? 6.673 -10.144 -11.387 1.00 94.50 163 ARG A N 1
ATOM 1316 C CA . ARG A 1 163 ? 7.461 -11.311 -11.802 1.00 94.50 163 ARG A CA 1
ATOM 1317 C C . ARG A 1 163 ? 8.420 -11.802 -10.718 1.00 94.50 163 ARG A C 1
ATOM 1319 O O . ARG A 1 163 ? 8.517 -13.000 -10.503 1.00 94.50 163 ARG A O 1
ATOM 1326 N N . GLU A 1 164 ? 9.073 -10.892 -9.999 1.00 93.06 164 GLU A N 1
ATOM 1327 C CA . GLU A 1 164 ? 9.980 -11.234 -8.890 1.00 93.06 164 GLU A CA 1
ATOM 1328 C C . GLU A 1 164 ? 9.240 -11.592 -7.589 1.00 93.06 164 GLU A C 1
ATOM 1330 O O . GLU A 1 164 ? 9.833 -11.686 -6.514 1.00 93.06 164 GLU A O 1
ATOM 1335 N N . SER A 1 165 ? 7.919 -11.753 -7.645 1.00 93.19 165 SER A N 1
ATOM 1336 C CA . SER A 1 165 ? 7.105 -12.148 -6.502 1.00 93.19 165 SER A CA 1
ATOM 1337 C C . SER A 1 165 ? 6.092 -13.208 -6.901 1.00 93.19 165 SER A C 1
ATOM 1339 O O . SER A 1 165 ? 5.884 -13.501 -8.072 1.00 93.19 165 SER A O 1
ATOM 1341 N N . SER A 1 166 ? 5.361 -13.717 -5.916 1.00 94.75 166 SER A N 1
ATOM 1342 C CA . SER A 1 166 ? 4.236 -14.620 -6.141 1.00 94.75 166 SER A CA 1
ATOM 1343 C C . SER A 1 166 ? 3.016 -13.953 -6.797 1.00 94.75 166 SER A C 1
ATOM 1345 O O . SER A 1 166 ? 1.998 -14.615 -6.971 1.00 94.75 166 SER A O 1
ATOM 1347 N N . SER A 1 167 ? 3.069 -12.662 -7.162 1.00 95.12 167 SER A N 1
ATOM 1348 C CA . SER A 1 167 ? 1.898 -11.969 -7.721 1.00 95.12 167 SER A CA 1
ATOM 1349 C C . SER A 1 167 ? 1.468 -12.602 -9.042 1.00 95.12 167 SER A C 1
ATOM 1351 O O . SER A 1 167 ? 0.306 -12.969 -9.175 1.00 95.12 167 SER A O 1
ATOM 1353 N N . ALA A 1 168 ? 2.391 -12.771 -9.995 1.00 92.06 168 ALA A N 1
ATOM 1354 C CA . ALA A 1 168 ? 2.060 -13.290 -11.322 1.00 92.06 168 ALA A CA 1
ATOM 1355 C C . ALA A 1 168 ? 1.538 -14.739 -11.286 1.00 92.06 168 ALA A C 1
ATOM 1357 O O . ALA A 1 168 ? 0.634 -15.079 -12.046 1.00 92.06 168 ALA A O 1
ATOM 1358 N N . GLU A 1 169 ? 2.077 -15.569 -10.388 1.00 94.12 169 GLU A N 1
ATOM 1359 C CA . GLU A 1 169 ? 1.769 -17.003 -10.316 1.00 94.12 169 GLU A CA 1
ATOM 1360 C C . GLU A 1 169 ? 0.609 -17.331 -9.363 1.00 94.12 169 GLU A C 1
ATOM 1362 O O . GLU A 1 169 ? -0.260 -18.131 -9.701 1.00 94.12 169 GLU A O 1
ATOM 1367 N N . LEU A 1 170 ? 0.577 -16.717 -8.174 1.00 96.69 170 LEU A N 1
ATOM 1368 C CA . LEU A 1 170 ? -0.372 -17.040 -7.097 1.00 96.69 170 LEU A CA 1
ATOM 1369 C C . LEU A 1 170 ? -1.428 -15.952 -6.865 1.00 96.69 170 LEU A C 1
ATOM 1371 O O . LEU A 1 170 ? -2.351 -16.146 -6.076 1.00 96.69 170 LEU A O 1
ATOM 1375 N N . GLY A 1 171 ? -1.310 -14.796 -7.521 1.00 96.50 171 GLY A N 1
ATOM 1376 C CA . GLY A 1 171 ? -2.272 -13.702 -7.387 1.00 96.50 171 GLY A CA 1
ATOM 1377 C C . GLY A 1 171 ? -2.184 -12.930 -6.072 1.00 96.50 171 GLY A C 1
ATOM 1378 O O . GLY A 1 171 ? -3.125 -12.212 -5.730 1.00 96.50 171 GLY A O 1
ATOM 1379 N N . PHE A 1 172 ? -1.082 -13.050 -5.331 1.00 97.00 172 PHE A N 1
ATOM 1380 C CA . PHE A 1 172 ? -0.787 -12.216 -4.167 1.00 97.00 172 PHE A CA 1
ATOM 1381 C C . PHE A 1 172 ? 0.715 -12.173 -3.884 1.00 97.00 172 PHE A C 1
ATOM 1383 O O . PHE A 1 172 ? 1.462 -13.032 -4.345 1.00 97.00 172 PHE A O 1
ATOM 1390 N N . ARG A 1 173 ? 1.169 -11.213 -3.074 1.00 95.19 173 ARG A N 1
ATOM 1391 C CA . ARG A 1 173 ? 2.518 -11.203 -2.483 1.00 95.19 173 ARG A CA 1
ATOM 1392 C C . ARG A 1 173 ? 2.515 -10.559 -1.102 1.00 95.19 173 ARG A C 1
ATOM 1394 O O . ARG A 1 173 ? 1.721 -9.657 -0.839 1.00 95.19 173 ARG A O 1
ATOM 1401 N N . ILE A 1 174 ? 3.435 -10.984 -0.242 1.00 94.19 174 ILE A N 1
ATOM 1402 C CA . ILE A 1 174 ? 3.689 -10.319 1.041 1.00 94.19 174 ILE A CA 1
ATOM 1403 C C . ILE A 1 174 ? 4.453 -9.022 0.748 1.00 94.19 174 ILE A C 1
ATOM 1405 O O . ILE A 1 174 ? 5.557 -9.067 0.209 1.00 94.19 174 ILE A O 1
ATOM 1409 N N . GLU A 1 175 ? 3.871 -7.870 1.078 1.00 90.69 175 GLU A N 1
ATOM 1410 C CA . GLU A 1 175 ? 4.549 -6.572 0.936 1.00 90.69 175 GLU A CA 1
ATOM 1411 C C . GLU A 1 175 ? 5.412 -6.263 2.152 1.00 90.69 175 GLU A C 1
ATOM 1413 O O . GLU A 1 175 ? 6.508 -5.724 2.012 1.00 90.69 175 GLU A O 1
ATOM 1418 N N . ALA A 1 176 ? 4.917 -6.602 3.341 1.00 89.69 176 ALA A N 1
ATOM 1419 C CA . ALA A 1 176 ? 5.623 -6.387 4.590 1.00 89.69 176 ALA A CA 1
ATOM 1420 C C . ALA A 1 176 ? 5.049 -7.278 5.693 1.00 89.69 176 ALA A C 1
ATOM 1422 O O . ALA A 1 176 ? 3.860 -7.591 5.713 1.00 89.69 176 ALA A O 1
ATOM 1423 N N . ALA A 1 177 ? 5.891 -7.646 6.653 1.00 90.62 177 ALA A N 1
ATOM 1424 C CA . ALA A 1 177 ? 5.459 -8.324 7.862 1.00 90.62 177 ALA A CA 1
ATOM 1425 C C . ALA A 1 177 ? 6.236 -7.786 9.063 1.00 90.62 177 ALA A C 1
ATOM 1427 O O . ALA A 1 177 ? 7.458 -7.654 9.025 1.00 90.62 177 ALA A O 1
ATOM 1428 N N . LYS A 1 178 ? 5.518 -7.507 10.146 1.00 87.38 178 LYS A N 1
ATOM 1429 C CA . LYS A 1 178 ? 6.075 -7.344 11.483 1.00 87.38 178 LYS A CA 1
ATOM 1430 C C . LYS A 1 178 ? 5.739 -8.601 12.261 1.00 87.38 178 LYS A C 1
ATOM 1432 O O . LYS A 1 178 ? 4.569 -8.877 12.503 1.00 87.38 178 LYS A O 1
ATOM 1437 N N . VAL A 1 179 ? 6.762 -9.330 12.683 1.00 85.50 179 VAL A N 1
ATOM 1438 C CA . VAL A 1 179 ? 6.600 -10.497 13.549 1.00 85.50 179 VAL A CA 1
ATOM 1439 C C . VAL A 1 179 ? 6.932 -10.081 14.973 1.00 85.50 179 VAL A C 1
ATOM 1441 O O . VAL A 1 179 ? 8.009 -9.551 15.245 1.00 85.50 179 VAL A O 1
ATOM 1444 N N . SER A 1 180 ? 5.996 -10.296 15.890 1.00 81.06 180 SER A N 1
ATOM 1445 C CA . SER A 1 180 ? 6.256 -10.148 17.315 1.00 81.06 180 SER A CA 1
ATOM 1446 C C . SER A 1 180 ? 7.157 -11.293 17.768 1.00 81.06 180 SER A C 1
ATOM 1448 O O . SER A 1 180 ? 6.706 -12.434 17.874 1.00 81.06 180 SER A O 1
ATOM 1450 N N . LEU A 1 181 ? 8.425 -10.999 18.042 1.00 64.50 181 LEU A N 1
ATOM 1451 C CA . LEU A 1 181 ? 9.299 -11.939 18.730 1.00 64.50 181 LEU A CA 1
ATOM 1452 C C . LEU A 1 181 ? 8.832 -12.024 20.185 1.00 64.50 181 LEU A C 1
ATOM 1454 O O . LEU A 1 181 ? 9.130 -11.155 21.003 1.00 64.50 181 LEU A O 1
ATOM 1458 N N . VAL A 1 182 ? 8.063 -13.061 20.510 1.00 52.69 182 VAL A N 1
ATOM 1459 C CA . VAL A 1 182 ? 7.989 -13.514 21.896 1.00 52.69 182 VAL A CA 1
ATOM 1460 C C . VAL A 1 182 ? 9.363 -14.108 22.173 1.00 52.69 182 VAL A C 1
ATOM 1462 O O . VAL A 1 182 ? 9.728 -15.104 21.549 1.00 52.69 182 VAL A O 1
ATOM 1465 N N . TYR A 1 183 ? 10.152 -13.481 23.049 1.00 41.16 183 TYR A N 1
ATOM 1466 C CA . TYR A 1 183 ? 11.270 -14.182 23.669 1.00 41.16 183 TYR A CA 1
ATOM 1467 C C . TYR A 1 183 ? 10.663 -15.407 24.354 1.00 41.16 183 TYR A C 1
ATOM 1469 O O . TYR A 1 183 ? 10.028 -15.299 25.399 1.00 41.16 183 TYR A O 1
ATOM 1477 N N . MET A 1 184 ? 10.774 -16.566 23.710 1.00 34.28 184 MET A N 1
ATOM 1478 C CA . MET A 1 184 ? 10.717 -17.825 24.425 1.00 34.28 184 MET A CA 1
ATOM 1479 C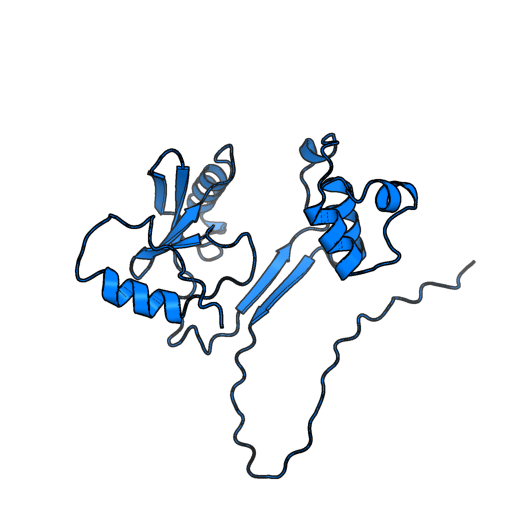 C . MET A 1 184 ? 11.933 -17.777 25.342 1.00 34.28 184 MET A C 1
ATOM 1481 O O . MET A 1 184 ? 13.062 -17.880 24.859 1.00 34.28 184 MET A O 1
ATOM 1485 N N . ASP A 1 185 ? 11.713 -17.540 26.636 1.00 31.81 185 ASP A N 1
ATOM 1486 C CA . ASP A 1 185 ? 12.696 -17.881 27.656 1.00 31.81 185 ASP A CA 1
ATOM 1487 C C . ASP A 1 185 ? 12.929 -19.389 27.531 1.00 31.81 185 ASP A C 1
ATOM 1489 O O . ASP A 1 185 ? 12.217 -20.203 28.112 1.00 31.81 185 ASP A O 1
ATOM 1493 N N . PHE A 1 186 ? 13.887 -19.775 26.691 1.00 28.86 186 PHE A N 1
ATOM 1494 C CA . PHE A 1 186 ? 14.466 -21.101 26.725 1.00 28.86 186 PHE A CA 1
ATOM 1495 C C . PHE A 1 186 ? 15.478 -21.085 27.868 1.00 28.86 186 PHE A C 1
ATOM 1497 O O . PHE A 1 186 ? 16.530 -20.450 27.732 1.00 28.86 186 PHE A O 1
ATOM 1504 N N . PRO A 1 187 ? 15.230 -21.780 28.991 1.00 37.06 187 PRO A N 1
ATOM 1505 C CA . PRO A 1 187 ? 16.308 -22.107 29.898 1.00 37.06 187 PRO A CA 1
ATOM 1506 C C . PRO A 1 187 ? 17.149 -23.187 29.209 1.00 37.06 187 PRO A C 1
ATOM 1508 O O . PRO A 1 187 ? 16.936 -24.359 29.474 1.00 37.06 187 PRO A O 1
ATOM 1511 N N . TYR A 1 188 ? 18.016 -22.812 28.260 1.00 30.05 188 TYR A N 1
ATOM 1512 C CA . TYR A 1 188 ? 19.336 -23.407 27.997 1.00 30.05 188 TYR A CA 1
ATOM 1513 C C . TYR A 1 188 ? 19.964 -22.905 26.681 1.00 30.05 188 TYR A C 1
ATOM 1515 O O . TYR A 1 188 ? 19.343 -22.914 25.626 1.00 30.05 188 TYR A O 1
ATOM 1523 N N . SER A 1 189 ? 21.231 -22.501 26.821 1.00 34.06 189 SER A N 1
ATOM 1524 C CA . SER A 1 189 ? 22.307 -22.219 25.855 1.00 34.06 189 SER A CA 1
ATOM 1525 C C . SER A 1 189 ? 21.983 -21.745 24.430 1.00 34.06 189 SER A C 1
ATOM 1527 O O . SER A 1 189 ? 21.440 -22.468 23.597 1.00 34.06 189 SER A O 1
ATOM 1529 N N . GLN A 1 190 ? 22.528 -20.562 24.134 1.00 35.62 190 GLN A N 1
ATOM 1530 C CA . GLN A 1 190 ? 22.722 -19.978 22.811 1.00 35.62 190 GLN A CA 1
ATOM 1531 C C . GLN A 1 190 ? 23.165 -20.995 21.746 1.00 35.62 190 GLN A C 1
ATOM 1533 O O . GLN A 1 190 ? 24.233 -21.595 21.845 1.00 35.62 190 GLN A O 1
ATOM 1538 N N . SER A 1 191 ? 22.402 -21.079 20.660 1.00 32.78 191 SER A N 1
ATOM 1539 C CA . SER A 1 191 ? 22.963 -21.300 19.328 1.00 32.78 191 SER A CA 1
ATOM 1540 C C . SER A 1 191 ? 22.150 -20.488 18.320 1.00 32.78 191 SER A C 1
ATOM 1542 O O . SER A 1 191 ? 20.926 -20.576 18.242 1.00 32.78 191 SER A O 1
ATOM 1544 N N . SER A 1 192 ? 22.844 -19.593 17.624 1.00 29.75 192 SER A N 1
ATOM 1545 C CA . SER A 1 192 ? 22.285 -18.634 16.679 1.00 29.75 192 SER A CA 1
ATOM 1546 C C . SER A 1 192 ? 21.735 -19.364 15.452 1.00 29.75 192 SER A C 1
ATOM 1548 O O . SER A 1 192 ? 22.506 -19.854 14.630 1.00 29.75 192 SER A O 1
ATOM 1550 N N . LEU A 1 193 ? 20.412 -19.427 15.302 1.00 29.69 193 LEU A N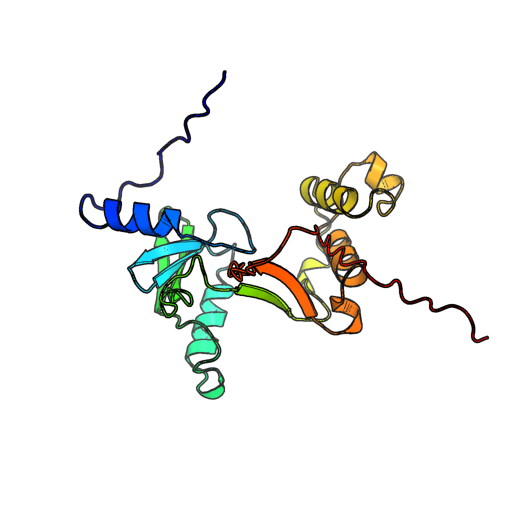 1
ATOM 1551 C CA . LEU A 1 193 ? 19.778 -19.880 14.063 1.00 29.69 193 LEU A CA 1
ATOM 1552 C C . LEU A 1 193 ? 19.489 -18.665 13.175 1.00 29.69 193 LEU A C 1
ATOM 1554 O O . LEU A 1 193 ? 18.537 -17.919 13.396 1.00 29.69 193 LEU A O 1
ATOM 1558 N N . HIS A 1 194 ? 20.341 -18.465 12.169 1.00 28.86 194 HIS A N 1
ATOM 1559 C CA . HIS A 1 194 ? 20.063 -17.576 11.044 1.00 28.86 194 HIS A CA 1
ATOM 1560 C C . HIS A 1 194 ? 19.040 -18.249 10.122 1.00 28.86 194 HIS A C 1
ATOM 1562 O O . HIS A 1 194 ? 19.364 -19.218 9.438 1.00 28.86 194 HIS A O 1
ATOM 1568 N N . TYR A 1 195 ? 17.815 -17.727 10.077 1.00 29.89 195 TYR A N 1
ATOM 1569 C CA . TYR A 1 195 ? 16.851 -18.091 9.041 1.00 29.89 195 TYR A CA 1
ATOM 1570 C C . TYR A 1 195 ? 17.024 -17.154 7.846 1.00 29.89 195 TYR A C 1
ATOM 1572 O O . TYR A 1 195 ? 16.595 -16.002 7.879 1.00 29.89 195 TYR A O 1
ATOM 1580 N N . THR A 1 196 ? 17.651 -17.655 6.784 1.00 25.42 196 THR A N 1
ATOM 1581 C CA . THR A 1 196 ? 17.636 -17.009 5.467 1.00 25.42 196 THR A CA 1
ATOM 1582 C C . THR A 1 196 ? 16.468 -17.588 4.677 1.00 25.42 196 THR A C 1
ATOM 1584 O O . THR A 1 196 ? 16.514 -18.746 4.262 1.00 25.42 196 THR A O 1
ATOM 1587 N N . ILE A 1 197 ? 15.416 -16.796 4.460 1.00 30.56 197 ILE A N 1
ATOM 1588 C CA . ILE A 1 197 ? 14.371 -17.138 3.489 1.00 30.56 197 ILE A CA 1
ATOM 1589 C C . ILE A 1 197 ? 14.970 -16.877 2.106 1.00 30.56 197 ILE A C 1
ATOM 1591 O O . ILE A 1 197 ? 15.090 -15.732 1.678 1.00 30.56 197 ILE A O 1
ATOM 1595 N N . THR A 1 198 ? 15.411 -17.938 1.435 1.00 27.14 198 THR A N 1
ATOM 1596 C CA . THR A 1 198 ? 15.805 -17.878 0.024 1.00 27.14 198 THR A CA 1
ATOM 1597 C C . THR A 1 198 ? 14.557 -18.069 -0.842 1.00 27.14 198 THR A C 1
ATOM 1599 O O . THR A 1 198 ? 13.788 -18.998 -0.588 1.00 27.14 198 THR A 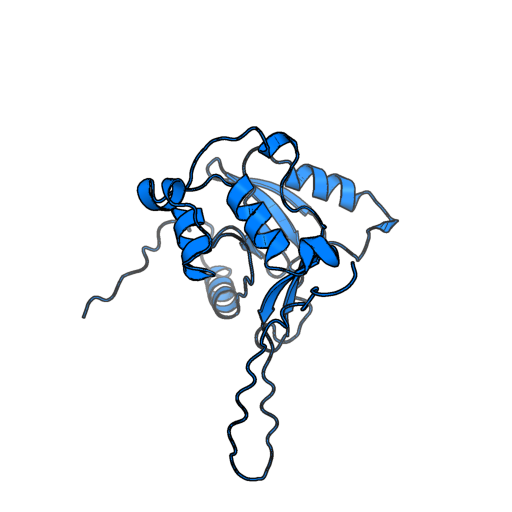O 1
ATOM 1602 N N . PRO A 1 199 ? 14.316 -17.228 -1.863 1.00 29.75 199 PRO A N 1
ATOM 1603 C CA . PRO A 1 199 ? 13.318 -17.534 -2.875 1.00 29.75 199 PRO A CA 1
ATOM 1604 C C . PRO A 1 199 ? 13.816 -18.742 -3.671 1.00 29.75 199 PRO A C 1
ATOM 1606 O O . PRO A 1 199 ? 14.888 -18.702 -4.279 1.00 29.75 199 PRO A O 1
ATOM 1609 N N . THR A 1 200 ? 13.060 -19.836 -3.671 1.00 33.38 200 THR A N 1
ATOM 1610 C CA . THR A 1 200 ? 13.314 -20.945 -4.589 1.00 33.38 200 THR A CA 1
ATOM 1611 C C . THR A 1 200 ? 13.031 -20.462 -6.006 1.00 33.38 200 THR A C 1
ATOM 1613 O O . THR A 1 200 ? 11.872 -20.282 -6.378 1.00 33.38 200 THR A O 1
ATOM 1616 N N . ARG A 1 201 ? 14.081 -20.258 -6.811 1.00 35.50 201 ARG A N 1
ATOM 1617 C CA . ARG A 1 201 ? 13.948 -20.211 -8.271 1.00 35.50 201 ARG A CA 1
ATOM 1618 C C . ARG A 1 201 ? 13.288 -21.516 -8.715 1.00 35.50 201 ARG A C 1
ATOM 1620 O O . ARG A 1 201 ? 13.861 -22.588 -8.525 1.00 35.50 201 ARG A O 1
ATOM 1627 N N . SER A 1 202 ? 12.097 -21.422 -9.299 1.00 35.88 202 SER A N 1
ATOM 1628 C CA . SER A 1 202 ? 11.511 -22.516 -10.066 1.00 35.88 202 SER A CA 1
ATOM 1629 C C . SER A 1 202 ? 12.455 -22.836 -11.225 1.00 35.88 202 SER A C 1
ATOM 1631 O O . SER A 1 202 ? 12.637 -22.041 -12.147 1.00 35.88 202 SER A O 1
ATOM 1633 N N . ALA A 1 203 ? 13.122 -23.985 -11.142 1.00 35.78 203 ALA A N 1
ATOM 1634 C CA . ALA A 1 203 ? 13.872 -24.555 -12.243 1.00 35.78 203 ALA A CA 1
ATOM 1635 C C . ALA A 1 203 ? 12.878 -25.169 -13.238 1.00 35.78 203 ALA A C 1
ATOM 1637 O O . ALA A 1 203 ? 12.631 -26.370 -13.221 1.00 35.78 203 ALA A O 1
ATOM 1638 N N . ALA A 1 204 ? 12.301 -24.346 -14.111 1.00 35.03 204 ALA A N 1
ATOM 1639 C CA . ALA A 1 204 ? 11.660 -24.837 -15.324 1.00 35.03 204 ALA A CA 1
ATOM 1640 C C . ALA A 1 204 ? 12.718 -24.911 -16.434 1.00 35.03 204 ALA A C 1
ATOM 1642 O O . ALA A 1 204 ? 12.920 -23.975 -17.202 1.00 35.03 204 ALA A O 1
ATOM 1643 N N . SER A 1 205 ? 13.423 -26.039 -16.503 1.00 35.56 205 SER A N 1
ATOM 1644 C CA . SER A 1 205 ? 14.054 -26.486 -17.743 1.00 35.56 205 SER A CA 1
ATOM 1645 C C . SER A 1 205 ? 13.816 -27.983 -17.894 1.00 35.56 205 SER A C 1
ATOM 1647 O O . SER A 1 205 ? 13.954 -28.715 -16.918 1.00 35.56 205 SER A O 1
ATOM 1649 N N . HIS A 1 206 ? 13.540 -28.389 -19.134 1.00 32.72 206 HIS A N 1
ATOM 1650 C CA . HIS A 1 206 ? 13.329 -29.749 -19.639 1.00 32.72 206 HIS A CA 1
ATOM 1651 C C . HIS A 1 206 ? 11.883 -30.248 -1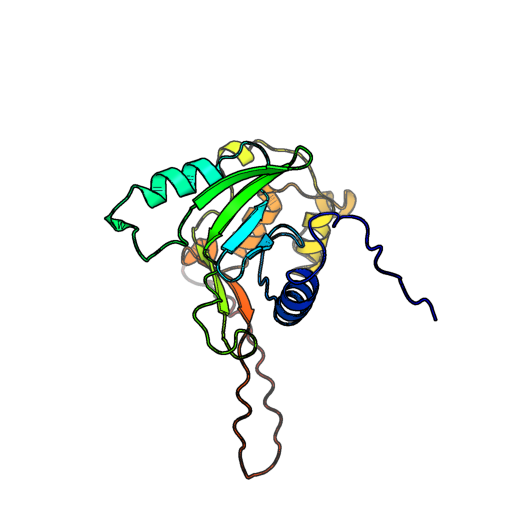9.591 1.00 32.72 206 HIS A C 1
ATOM 1653 O O . HIS A 1 206 ? 11.491 -30.980 -18.691 1.00 32.72 206 HIS A O 1
ATOM 1659 N N . LEU A 1 207 ? 11.132 -29.909 -20.644 1.00 32.03 207 LEU A N 1
ATOM 1660 C CA . LEU A 1 207 ? 10.501 -30.895 -21.527 1.00 32.03 207 LEU A CA 1
ATOM 1661 C C . LEU A 1 207 ? 10.232 -30.244 -22.900 1.00 32.03 207 LEU A C 1
ATOM 1663 O O . LEU A 1 207 ? 9.553 -29.223 -22.967 1.00 32.03 207 LEU A O 1
ATOM 1667 N N . GLN A 1 208 ? 10.758 -30.918 -23.933 1.00 32.28 208 GLN A N 1
ATOM 1668 C CA . GLN A 1 208 ? 10.784 -30.651 -25.385 1.00 32.28 208 GLN A CA 1
ATOM 1669 C C . GLN A 1 208 ? 11.884 -29.726 -25.912 1.00 32.28 208 GLN A C 1
ATOM 1671 O O . GLN A 1 208 ? 11.828 -28.499 -25.698 1.00 32.28 208 GLN A O 1
#

Radius of gyration: 21.6 Å; chains: 1; bounding box: 52×54×55 Å

Organism: NCBI:txid53326

InterPro domains:
  IPR005522 Inositol polyphosphate kinase [PF03770] (88-179)
  IPR005522 Inositol polyphosphate kinase [PTHR12400] (29-179)
  IPR038286 Inositol polyphosphate kinase superfamily [G3DSA:3.30.470.160] (37-197)